Protein AF-A0A226ML61-F1 (afdb_monomer)

Radius of gyration: 29.86 Å; Cα contacts (8 Å, |Δi|>4): 393; chains: 1; bounding box: 68×57×85 Å

InterPro domains:
  IPR019181 LSM12, anticodon-binding domain [SM00995] (77-147)
  IPR029371 TMEM101 protein [PF15111] (121-332)
  IPR029371 TMEM101 protein [PTHR31034] (121-332)
  IPR047575 Sm domain [PS52002] (1-71)
  IPR048478 LSM12, LSM domain [PF21166] (6-64)

Foldseek 3Di:
DDDVPDPADQQFWKWFQFPVRDIDIFGFHDADDVQQKTWGWAPDPVPDPPDTDIDIDRCVRTPDMDGPGHDPDDDDDDDDDPVVVVVVVVVVVVVVVVVLVVCVVVVDDPVVSVVCVVVVLVPPLAPPVVVVVLVVLLVVLVVCCVVVPLVLVSLLVNLVSLVVVVVRSVVSVSDDDDPLVVLLVVLLSLLLSLLSLLRSQVQPDPDDPDHGDPVSNLSSLLSNLSSLVSVLVSCPPPPLQVVLCQVQDDPHPVVSVVSSVLSNVLSCCSNVVHPVLVSLVVCLVVLVVCLCRRLVPLCCCCVVVVDDSVSSVVSSVSSVSSSVSSVSSNPGD

Sequence (333 aa):
MAAPGECFSVGSQVSCRTCQEQRLQGEVVAFDYPSKMLALKCPSSSGKPNHADILLVNLQYVSEVEIINDRTETPPPLASLNVSKLANKARMEKEEKLSQAYAISAGVSLEGQQLFQTIHKTKPDIPVPYLYVDMGVAVLCASFMSFGVKRRWFALGAALQLAVATYASHISGHVHYGDWLKVRMYSRTIAIIGGFLILASGAGELYRQKPRSRSLQSTGQVFLGIYLICQAYSLQHSKEDRLAYLNHILGGELTLQLLFVLYGLLALAFLSGYYVRVAAQVLAVVLPLAILLIDGNVAYWHEARHVEFWNQMKLIGQSVGIFGAVVILATDG

Secondary structure (DSSP, 8-state):
---TT-SS-TT-EEEEEETTS-EEEEEEEEEETTTTEEEEEEE-TT--TT-EEEEEEEGGGEEEEEEEE---SPPPPPP---HHHHHHHHHHHHHHHHHHHHHHHTT--HHHHHHHHHHHHS--SS-HHHHHHHHHHHHHHHHHHHTTTTHHHHHHHHHHHHHHHHHHHHHT------HHHHHHHHHHHHHHHHHHHHHHTTTT-SS--S---HHHHHHHHHHHHHHHHHHHHHHHH-HHHHHHHHHHSTTHHHHHHHHHHHHHHHHHHHHH-SSHHHHHHHHHHHHHHHIIIIIS-HHHHHHTT---HHHHHHHHHHHHHHHHHHHHHHH--

Structure (mmCIF, N/CA/C/O backbone):
data_AF-A0A226ML61-F1
#
_entry.id   AF-A0A226ML61-F1
#
loop_
_atom_site.group_PDB
_atom_site.id
_atom_site.type_symbol
_atom_site.label_atom_id
_atom_site.label_alt_id
_atom_site.label_comp_id
_atom_site.label_asym_id
_atom_site.label_entity_id
_atom_site.label_seq_id
_atom_site.pdbx_PDB_ins_code
_atom_site.Cartn_x
_atom_site.Cartn_y
_atom_site.Cartn_z
_atom_site.occupancy
_atom_site.B_iso_or_equiv
_atom_site.auth_seq_id
_atom_site.auth_comp_id
_atom_site.auth_asym_id
_atom_site.auth_atom_id
_atom_site.pdbx_PDB_model_num
ATOM 1 N N . MET A 1 1 ? 33.992 30.578 -36.822 1.00 38.25 1 MET A N 1
ATOM 2 C CA . MET A 1 1 ? 35.070 30.078 -37.701 1.00 38.25 1 MET A CA 1
ATOM 3 C C . MET A 1 1 ? 35.765 28.967 -36.942 1.00 38.25 1 MET A C 1
ATOM 5 O O . MET A 1 1 ? 36.207 29.231 -35.829 1.00 38.25 1 MET A O 1
ATOM 9 N N . ALA A 1 2 ? 35.775 27.753 -37.494 1.00 41.59 2 ALA A N 1
ATOM 10 C CA . ALA A 1 2 ? 36.491 26.610 -36.930 1.00 41.59 2 ALA A CA 1
ATOM 11 C C . ALA A 1 2 ? 37.975 26.963 -36.716 1.00 41.59 2 ALA A C 1
ATOM 13 O O . ALA A 1 2 ? 38.534 27.752 -37.489 1.00 41.59 2 ALA A O 1
ATOM 14 N N . ALA A 1 3 ? 38.611 26.428 -35.669 1.00 42.72 3 ALA A N 1
ATOM 15 C CA . ALA A 1 3 ? 40.041 26.649 -35.459 1.00 42.72 3 ALA A CA 1
ATOM 16 C C . ALA A 1 3 ? 40.842 26.075 -36.650 1.00 42.72 3 ALA A C 1
ATOM 18 O O . ALA A 1 3 ? 40.406 25.098 -37.265 1.00 42.72 3 ALA A O 1
ATOM 19 N N . PRO A 1 4 ? 42.000 26.655 -37.021 1.00 37.16 4 PRO A N 1
ATOM 20 C CA . PRO A 1 4 ? 42.792 26.157 -38.143 1.00 37.16 4 PRO A CA 1
ATOM 21 C C . PRO A 1 4 ? 43.218 24.703 -37.882 1.00 37.16 4 PRO A C 1
ATOM 23 O O . PRO A 1 4 ? 44.058 24.442 -37.025 1.00 37.16 4 PRO A O 1
ATOM 26 N N . GLY A 1 5 ? 42.603 23.764 -38.607 1.00 53.88 5 GLY A N 1
ATOM 27 C CA . GLY A 1 5 ? 42.777 22.317 -38.432 1.00 53.88 5 GLY A CA 1
ATOM 28 C C . GLY A 1 5 ? 41.495 21.545 -38.094 1.00 53.88 5 GLY A C 1
ATOM 29 O O . GLY A 1 5 ? 41.509 20.317 -38.161 1.00 53.88 5 GLY A O 1
ATOM 30 N N . GLU A 1 6 ? 40.385 22.226 -37.790 1.00 56.50 6 GLU A N 1
ATOM 31 C CA . GLU A 1 6 ? 39.100 21.582 -37.509 1.00 56.50 6 GLU A CA 1
ATOM 32 C C . GLU A 1 6 ? 38.212 21.501 -38.760 1.00 56.50 6 GLU A C 1
ATOM 34 O O . GLU A 1 6 ? 37.861 22.517 -39.353 1.00 56.50 6 GLU A O 1
ATOM 39 N N . CYS A 1 7 ? 37.841 20.284 -39.176 1.00 63.03 7 CYS A N 1
ATOM 40 C CA . CYS A 1 7 ? 36.967 20.069 -40.342 1.00 63.03 7 CYS A CA 1
ATOM 41 C C . CYS A 1 7 ? 35.478 20.309 -40.031 1.00 63.03 7 CYS A C 1
ATOM 43 O O . C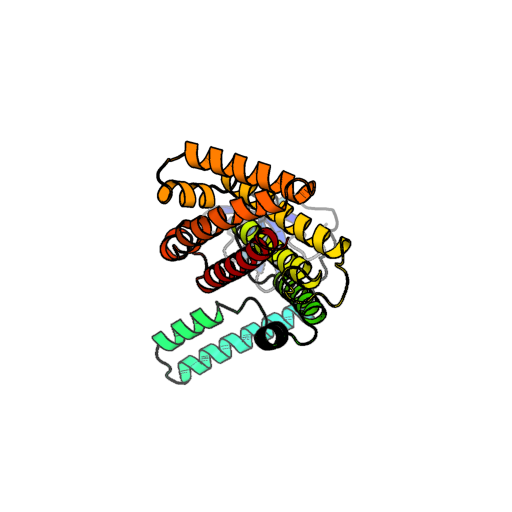YS A 1 7 ? 34.695 20.529 -40.950 1.00 63.03 7 CYS A O 1
ATOM 45 N N . PHE A 1 8 ? 35.083 20.259 -38.752 1.00 71.06 8 PHE A N 1
ATOM 46 C CA . PHE A 1 8 ? 33.697 20.406 -38.302 1.00 71.06 8 PHE A CA 1
ATOM 47 C C . PHE A 1 8 ? 33.629 21.222 -37.010 1.00 7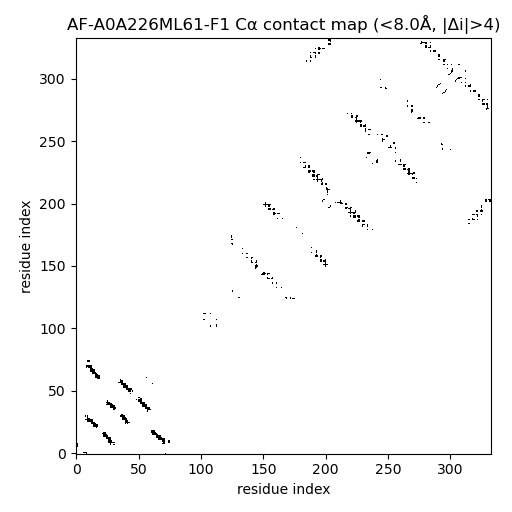1.06 8 PHE A C 1
ATOM 49 O O . PHE A 1 8 ? 34.325 20.902 -36.047 1.00 71.06 8 PHE A O 1
ATOM 56 N N . SER A 1 9 ? 32.742 22.217 -36.958 1.00 76.94 9 SER A N 1
ATOM 57 C CA . SER A 1 9 ? 32.456 22.960 -35.725 1.00 76.94 9 SER A CA 1
ATOM 58 C C . SER A 1 9 ? 31.325 22.273 -34.949 1.00 76.94 9 SER A C 1
ATOM 60 O O . SER A 1 9 ? 30.254 22.023 -35.511 1.00 76.94 9 SER A O 1
ATOM 62 N N . VAL A 1 10 ? 31.530 21.981 -33.658 1.00 81.50 10 VAL A N 1
ATOM 63 C CA . VAL A 1 10 ? 30.488 21.409 -32.780 1.00 81.50 10 VAL A CA 1
ATOM 64 C C . VAL A 1 10 ? 29.257 22.323 -32.760 1.00 81.50 10 VAL A C 1
ATOM 66 O O . VAL A 1 10 ? 29.369 23.533 -32.584 1.00 81.50 10 VAL A O 1
ATOM 69 N N . GLY A 1 11 ? 28.075 21.737 -32.941 1.00 78.19 11 GLY A N 1
ATOM 70 C CA . GLY A 1 11 ? 26.797 22.437 -33.060 1.00 78.19 11 GLY A CA 1
ATOM 71 C C . GLY A 1 11 ? 26.404 22.806 -34.493 1.00 78.19 11 GLY A C 1
ATOM 72 O O . GLY A 1 11 ? 25.308 23.322 -34.697 1.00 78.19 11 GLY A O 1
ATOM 73 N N . SER A 1 12 ? 27.259 22.542 -35.484 1.00 84.62 12 SER A N 1
ATOM 74 C CA . SER A 1 12 ? 26.925 22.757 -36.898 1.00 84.62 12 SER A CA 1
ATOM 75 C C . SER A 1 12 ? 26.032 21.647 -37.426 1.00 84.62 12 SER A C 1
ATOM 77 O O . SER A 1 12 ? 26.114 20.498 -36.988 1.00 84.62 12 SER A O 1
ATOM 79 N N . GLN A 1 13 ? 25.177 21.980 -38.383 1.00 87.06 13 GLN A N 1
ATOM 80 C CA . GLN A 1 13 ? 24.316 21.018 -39.047 1.00 87.06 13 GLN A CA 1
ATOM 81 C C . GLN A 1 13 ? 25.022 20.468 -40.281 1.00 87.06 13 GLN A C 1
ATOM 83 O O . GLN A 1 13 ? 25.398 21.226 -41.175 1.00 87.06 13 GLN A O 1
ATOM 88 N N . VAL A 1 14 ? 25.173 19.148 -40.339 1.00 89.81 14 VAL A N 1
ATOM 89 C CA . VAL A 1 14 ? 25.851 18.455 -41.440 1.00 89.81 14 VAL A CA 1
ATOM 90 C C . VAL A 1 14 ? 24.960 17.370 -42.030 1.00 89.81 14 VAL A C 1
ATOM 92 O O . VAL A 1 14 ? 24.118 16.787 -41.341 1.00 89.81 14 VAL A O 1
ATOM 95 N N . SER A 1 15 ? 25.155 17.104 -43.316 1.00 88.50 15 SER A N 1
ATOM 96 C CA . SER A 1 15 ? 24.560 15.996 -44.054 1.00 88.50 15 SER A CA 1
ATOM 97 C C . SER A 1 15 ? 25.671 15.089 -44.562 1.00 88.50 15 SER A C 1
ATOM 99 O O . SER A 1 15 ? 26.574 15.524 -45.268 1.00 88.50 15 SER A O 1
ATOM 101 N N . CYS A 1 16 ? 25.614 13.823 -44.172 1.00 88.81 16 CYS A N 1
ATOM 102 C CA . CYS A 1 16 ? 26.540 12.784 -44.592 1.00 88.81 16 CYS A CA 1
ATOM 103 C C . CYS A 1 16 ? 25.825 11.847 -45.563 1.00 88.81 16 CYS A C 1
ATOM 105 O O . CYS A 1 16 ? 24.748 11.335 -45.255 1.00 88.81 16 CYS A O 1
ATOM 107 N N . ARG A 1 17 ? 26.436 11.575 -46.712 1.00 89.75 17 ARG A N 1
ATOM 108 C CA . ARG A 1 17 ? 25.985 10.560 -47.665 1.00 89.75 17 ARG A CA 1
ATOM 109 C C . ARG A 1 17 ? 26.816 9.303 -47.467 1.00 89.75 17 ARG A C 1
ATOM 111 O O . ARG A 1 17 ? 28.038 9.341 -47.592 1.00 89.75 17 ARG A O 1
ATOM 118 N N . THR A 1 18 ? 26.180 8.197 -47.107 1.00 87.00 18 THR A N 1
ATOM 119 C CA . THR A 1 18 ? 26.877 6.916 -46.960 1.00 87.00 18 THR A CA 1
ATOM 120 C C . THR A 1 18 ? 27.226 6.332 -48.327 1.00 87.00 18 THR A C 1
ATOM 122 O O . THR A 1 18 ? 26.622 6.679 -49.342 1.00 87.00 18 THR A O 1
ATOM 125 N N . CYS A 1 19 ? 28.149 5.369 -48.354 1.00 83.00 19 CYS A N 1
ATOM 126 C CA . CYS A 1 19 ? 28.459 4.595 -49.560 1.00 83.00 19 CYS A CA 1
ATOM 127 C C . CYS A 1 19 ? 27.268 3.798 -50.134 1.00 83.00 19 CYS A C 1
ATOM 129 O O . CYS A 1 19 ? 27.355 3.299 -51.251 1.00 83.00 19 CYS A O 1
ATOM 131 N N . GLN A 1 20 ? 26.165 3.682 -49.386 1.00 85.38 20 GLN A N 1
ATOM 132 C CA . GLN A 1 20 ? 24.905 3.068 -49.820 1.00 85.38 20 GLN A CA 1
ATOM 133 C C . GLN A 1 20 ? 23.860 4.109 -50.244 1.00 85.38 20 GLN A C 1
ATOM 135 O O . GLN A 1 20 ? 22.669 3.812 -50.245 1.00 85.38 20 GLN A O 1
ATOM 140 N N . GLU A 1 21 ? 24.280 5.337 -50.557 1.00 83.62 21 GLU A N 1
ATOM 141 C CA . GLU A 1 21 ? 23.393 6.413 -51.016 1.00 83.62 21 GLU A CA 1
ATOM 142 C C . GLU A 1 21 ? 22.372 6.903 -49.970 1.00 83.62 21 GLU A C 1
ATOM 144 O O . GLU A 1 21 ? 21.463 7.676 -50.273 1.00 83.62 21 GLU A O 1
ATOM 149 N N . GLN A 1 22 ? 22.537 6.514 -48.702 1.00 86.31 22 GLN A N 1
ATOM 150 C CA . GLN A 1 22 ? 21.684 6.978 -47.612 1.00 86.31 22 GLN A CA 1
ATOM 151 C C . GLN A 1 22 ? 22.185 8.323 -47.085 1.00 86.31 22 GLN A C 1
ATOM 153 O O . GLN A 1 22 ? 23.358 8.470 -46.739 1.00 86.31 22 GLN A O 1
ATOM 158 N N . ARG A 1 23 ? 21.287 9.305 -46.974 1.00 86.88 23 ARG A N 1
ATOM 159 C CA . ARG A 1 23 ? 21.594 10.610 -46.376 1.00 86.88 23 ARG A CA 1
ATOM 160 C C . ARG A 1 23 ? 21.261 10.624 -44.888 1.00 86.88 23 ARG A C 1
ATOM 162 O O . ARG A 1 23 ? 20.148 10.286 -44.489 1.00 86.88 23 ARG A O 1
ATOM 169 N N . LEU A 1 24 ? 22.231 11.036 -44.083 1.00 88.00 24 LEU A N 1
ATOM 170 C CA . LEU A 1 24 ? 22.156 11.157 -42.633 1.00 88.00 24 LEU A CA 1
ATOM 171 C C . LEU A 1 24 ? 22.390 12.619 -42.263 1.00 88.00 24 LEU A C 1
ATOM 173 O O . LEU A 1 24 ? 23.474 13.145 -42.500 1.00 88.00 24 LEU A O 1
ATOM 177 N N . GLN A 1 25 ? 21.388 13.272 -41.684 1.00 89.19 25 GLN A N 1
ATOM 178 C CA . GLN A 1 25 ? 21.461 14.685 -41.323 1.00 89.19 25 GLN A CA 1
ATOM 179 C C . GLN A 1 25 ? 21.340 14.861 -39.812 1.00 89.19 25 GLN A C 1
ATOM 181 O O . GLN A 1 25 ? 20.428 14.310 -39.195 1.00 89.19 25 GLN A O 1
ATOM 186 N N . GLY A 1 26 ? 22.226 15.663 -39.224 1.00 88.69 26 GLY A N 1
ATOM 187 C CA . GLY A 1 26 ? 22.201 15.931 -37.789 1.00 88.69 26 GLY A CA 1
ATOM 188 C C . GLY A 1 26 ? 23.105 17.081 -37.361 1.00 88.69 26 GLY A C 1
ATOM 189 O O . GLY A 1 26 ? 23.884 17.619 -38.148 1.00 88.69 26 GLY A O 1
ATOM 190 N N . GLU A 1 27 ? 22.971 17.466 -36.096 1.00 89.25 27 GLU A N 1
ATOM 191 C CA . GLU A 1 27 ? 23.845 18.429 -35.422 1.00 89.25 27 GLU A CA 1
ATOM 192 C C . GLU A 1 27 ? 25.125 17.718 -34.955 1.00 89.25 27 GLU A C 1
ATOM 194 O O . GLU A 1 27 ? 25.053 16.667 -34.318 1.00 89.25 27 GLU A O 1
ATOM 199 N N . VAL A 1 28 ? 26.299 18.276 -35.246 1.00 88.50 28 VAL A N 1
ATOM 200 C CA . VAL A 1 28 ? 27.587 17.718 -34.808 1.00 88.50 28 VAL A CA 1
ATOM 201 C C . VAL A 1 28 ? 27.728 17.869 -33.296 1.00 88.50 28 VAL A C 1
ATOM 203 O O . VAL A 1 28 ? 27.786 18.982 -32.783 1.00 88.50 28 VAL A O 1
ATOM 206 N N . VAL A 1 29 ? 27.827 16.757 -32.571 1.00 87.44 29 VAL A N 1
ATOM 207 C CA . VAL A 1 29 ? 28.010 16.750 -31.107 1.00 87.44 29 VAL A CA 1
ATOM 208 C C . VAL A 1 29 ? 29.478 16.610 -30.732 1.00 87.44 29 VAL A C 1
ATOM 210 O O . VAL A 1 29 ? 29.947 17.250 -29.795 1.00 87.44 29 VAL A O 1
ATOM 213 N N . ALA A 1 30 ? 30.198 15.749 -31.446 1.00 85.56 30 ALA A N 1
ATOM 214 C CA . ALA A 1 30 ? 31.608 15.479 -31.213 1.00 85.56 30 ALA A CA 1
ATOM 215 C C . ALA A 1 30 ? 32.246 14.899 -32.476 1.00 85.56 30 ALA A C 1
ATOM 217 O O . ALA A 1 30 ? 31.573 14.257 -33.286 1.00 85.56 30 ALA A O 1
ATOM 218 N N . PHE A 1 31 ? 33.553 15.088 -32.611 1.00 85.31 31 PHE A N 1
ATOM 219 C CA . PHE A 1 31 ? 34.346 14.495 -33.675 1.00 85.31 31 PHE A CA 1
ATOM 220 C C . PHE A 1 31 ? 35.666 13.976 -33.108 1.00 85.31 31 PHE A C 1
ATOM 222 O O . PHE A 1 31 ? 36.343 14.690 -32.368 1.00 85.31 31 PHE A O 1
ATOM 229 N N . ASP A 1 32 ? 36.016 12.738 -33.449 1.00 83.75 32 ASP A N 1
ATOM 230 C CA . ASP A 1 32 ? 37.290 12.128 -33.082 1.00 83.75 32 ASP A CA 1
ATOM 231 C C . ASP A 1 32 ? 38.186 11.980 -34.316 1.00 83.75 32 ASP A C 1
ATOM 233 O O . ASP A 1 32 ? 37.920 11.174 -35.212 1.00 83.75 32 ASP A O 1
ATOM 237 N N . TYR A 1 33 ? 39.264 12.767 -34.358 1.00 80.25 33 TYR A N 1
ATOM 238 C CA . TYR A 1 33 ? 40.195 12.811 -35.489 1.00 80.25 33 TYR A CA 1
ATOM 239 C C . TYR A 1 33 ? 40.913 11.476 -35.747 1.00 80.25 33 TYR A C 1
ATOM 241 O O . TYR A 1 33 ? 40.946 11.054 -36.907 1.00 80.25 33 TYR A O 1
ATOM 249 N N . PRO A 1 34 ? 41.476 10.781 -34.734 1.00 82.62 34 PRO A N 1
ATOM 250 C CA . PRO A 1 34 ? 42.219 9.545 -34.960 1.00 82.62 34 PRO A CA 1
ATOM 251 C C . PRO A 1 34 ? 41.343 8.415 -35.505 1.00 82.62 34 PRO A C 1
ATOM 253 O O . PRO A 1 34 ? 41.754 7.719 -36.433 1.00 82.62 34 PRO A O 1
ATOM 256 N N . SER A 1 35 ? 40.134 8.238 -34.962 1.00 83.38 35 SER A N 1
ATOM 257 C CA . SER A 1 35 ? 39.221 7.178 -35.412 1.00 83.38 35 SER A CA 1
ATOM 258 C C . SER A 1 35 ? 38.322 7.585 -36.584 1.00 83.38 35 SER A C 1
ATOM 260 O O . SER A 1 35 ? 37.628 6.732 -37.135 1.00 83.38 35 SER A O 1
ATOM 262 N N . LYS A 1 36 ? 38.356 8.861 -37.002 1.00 87.50 36 LYS A N 1
ATOM 263 C CA . LYS A 1 36 ? 37.476 9.446 -38.030 1.00 87.50 36 LYS A CA 1
ATOM 264 C C . LYS A 1 36 ? 35.990 9.205 -37.729 1.00 87.50 36 LYS A C 1
ATOM 266 O O . LYS A 1 36 ? 35.196 8.941 -38.633 1.00 87.50 36 LYS A O 1
ATOM 271 N N . MET A 1 37 ? 35.624 9.293 -36.453 1.00 88.81 37 MET A N 1
ATOM 272 C CA . MET A 1 37 ? 34.259 9.077 -35.976 1.00 88.81 37 MET A CA 1
ATOM 273 C C . MET A 1 37 ? 33.563 10.412 -35.733 1.00 88.81 37 MET A C 1
ATOM 275 O O . MET A 1 37 ? 34.048 11.251 -34.975 1.00 88.81 37 MET A O 1
ATOM 279 N N . LEU A 1 38 ? 32.400 10.591 -36.349 1.00 89.00 38 LEU A N 1
ATOM 280 C CA . LEU A 1 38 ? 31.549 11.766 -36.216 1.00 89.00 38 LEU A CA 1
ATOM 281 C C . LEU A 1 38 ? 30.279 11.403 -35.442 1.00 89.00 38 LEU A C 1
ATOM 283 O O . LEU A 1 38 ? 29.542 10.505 -35.839 1.00 89.00 38 LEU A O 1
ATOM 287 N N . ALA A 1 39 ? 30.016 12.096 -34.337 1.00 90.25 39 ALA A N 1
ATOM 288 C CA . ALA A 1 39 ? 28.796 11.930 -33.557 1.00 90.25 39 ALA A CA 1
ATOM 289 C C . ALA A 1 39 ? 27.764 12.986 -33.968 1.00 90.25 39 ALA A C 1
ATOM 291 O O . ALA A 1 39 ? 27.989 14.184 -33.782 1.00 90.25 39 ALA A O 1
ATOM 292 N N . LEU A 1 40 ? 26.629 12.537 -34.498 1.00 89.69 40 LEU A N 1
ATOM 293 C CA . LEU A 1 40 ? 25.520 13.376 -34.936 1.00 89.69 40 LEU A CA 1
ATOM 294 C C . LEU A 1 40 ? 24.328 13.223 -33.999 1.00 89.69 40 LEU A C 1
ATOM 296 O O . LEU A 1 40 ? 23.963 12.114 -33.616 1.00 89.69 40 LEU A O 1
ATOM 300 N N . LYS A 1 41 ? 23.689 14.338 -33.666 1.00 88.69 41 LYS A N 1
ATOM 301 C CA . LYS A 1 41 ? 22.403 14.379 -32.981 1.00 88.69 41 LYS A CA 1
ATOM 302 C C . LYS A 1 41 ? 21.305 14.614 -34.004 1.00 88.69 41 LYS A C 1
ATOM 304 O O . LYS A 1 41 ? 21.241 15.667 -34.638 1.00 88.69 41 LYS A O 1
ATOM 309 N N . CYS A 1 42 ? 20.434 13.629 -34.133 1.00 86.75 42 CYS A N 1
ATOM 310 C CA . CYS A 1 42 ? 19.314 13.625 -35.054 1.00 86.75 42 CYS A CA 1
ATOM 311 C C . CYS A 1 42 ? 17.994 13.846 -34.296 1.00 86.75 42 CYS A C 1
ATOM 313 O O . CYS A 1 42 ? 17.902 13.557 -33.093 1.00 86.75 42 CYS A O 1
ATOM 315 N N . PRO A 1 43 ? 16.947 14.337 -34.981 1.00 82.81 43 PRO A N 1
ATOM 316 C CA . PRO A 1 43 ? 15.593 14.329 -34.443 1.00 82.81 43 PRO A CA 1
ATOM 317 C C . PRO A 1 43 ? 15.196 12.917 -34.003 1.00 82.81 43 PRO A C 1
ATOM 319 O O . PRO A 1 43 ? 15.516 11.939 -34.672 1.00 82.81 43 PRO A O 1
ATOM 322 N N . SER A 1 44 ? 14.501 12.819 -32.872 1.00 82.06 44 SER A N 1
ATOM 323 C CA . SER A 1 44 ? 14.079 11.542 -32.296 1.00 82.06 44 SER A CA 1
ATOM 324 C C . SER A 1 44 ? 13.128 10.778 -33.217 1.00 82.06 44 SER A C 1
ATOM 326 O O . SER A 1 44 ? 12.027 11.249 -33.516 1.00 82.06 44 SER A O 1
ATOM 328 N N . SER A 1 45 ? 13.510 9.551 -33.574 1.00 78.44 45 SER A N 1
ATOM 329 C CA . SER A 1 45 ? 12.663 8.578 -34.280 1.00 78.44 45 SER A CA 1
ATOM 330 C C . SER A 1 45 ? 11.390 8.213 -33.506 1.00 78.44 45 SER A C 1
ATOM 332 O O . SER A 1 45 ? 10.399 7.796 -34.100 1.00 78.44 45 SER A O 1
ATOM 334 N N . SER A 1 46 ? 11.379 8.420 -32.183 1.00 73.44 46 SER A N 1
ATOM 335 C CA . SER A 1 46 ? 10.217 8.163 -31.319 1.00 73.44 46 SER A CA 1
ATOM 336 C C . SER A 1 46 ? 9.194 9.308 -31.269 1.00 73.44 46 SER A C 1
ATOM 338 O O . SER A 1 46 ? 8.188 9.194 -30.568 1.00 73.44 46 SER A O 1
ATOM 340 N N . GLY A 1 47 ? 9.449 10.435 -31.949 1.00 71.00 47 GLY A N 1
ATOM 341 C CA . GLY A 1 47 ? 8.547 11.596 -32.009 1.00 71.00 47 GLY A CA 1
ATOM 342 C C . GLY A 1 47 ? 8.419 12.398 -30.705 1.00 71.00 47 GLY A C 1
ATOM 343 O O . GLY A 1 47 ? 7.717 13.406 -30.660 1.00 71.00 47 GLY A O 1
ATOM 344 N N . LYS A 1 48 ? 9.094 11.981 -29.627 1.00 75.81 48 LYS A N 1
ATOM 345 C CA . LYS A 1 48 ? 9.095 12.704 -28.349 1.00 75.81 48 LYS A CA 1
ATOM 346 C C . LYS A 1 48 ? 10.054 13.902 -28.396 1.00 75.81 48 LYS A C 1
ATOM 348 O O . LYS A 1 48 ? 11.228 13.696 -28.705 1.00 75.81 48 LYS A O 1
ATOM 353 N N . PRO A 1 49 ? 9.622 15.108 -27.979 1.00 69.94 49 PRO A N 1
ATOM 354 C CA . PRO A 1 49 ? 10.424 16.332 -28.096 1.00 69.94 49 PRO A CA 1
ATOM 355 C C . PRO A 1 49 ? 11.650 16.380 -27.168 1.00 69.94 49 PRO A C 1
ATOM 357 O O . PRO A 1 49 ? 12.603 17.092 -27.456 1.00 69.94 49 PRO A O 1
ATOM 360 N N . ASN A 1 50 ? 11.656 15.605 -26.075 1.00 76.88 50 ASN A N 1
ATOM 361 C CA . ASN A 1 50 ? 12.762 15.562 -25.103 1.00 76.88 50 ASN A CA 1
ATOM 362 C C . ASN A 1 50 ? 13.800 14.462 -25.377 1.00 76.88 50 ASN A C 1
ATOM 364 O O . ASN A 1 50 ? 14.717 14.271 -24.581 1.00 76.88 50 ASN A O 1
ATOM 368 N N . HIS A 1 51 ? 13.649 13.715 -26.468 1.00 78.94 51 HIS A N 1
ATOM 369 C CA . HIS A 1 51 ? 14.615 12.703 -26.876 1.00 78.94 51 HIS A CA 1
ATOM 370 C C . HIS A 1 51 ? 15.323 13.158 -28.149 1.00 78.94 51 HIS A C 1
ATOM 372 O O . HIS A 1 51 ? 14.775 13.923 -28.941 1.00 78.94 51 HIS A O 1
ATOM 378 N N . ALA A 1 52 ? 16.544 12.680 -28.342 1.00 82.00 52 ALA A N 1
ATOM 379 C CA . ALA A 1 52 ? 17.285 12.843 -29.579 1.00 82.00 52 ALA A CA 1
ATOM 380 C C . ALA A 1 52 ? 18.062 11.559 -29.844 1.00 82.00 52 ALA A C 1
ATOM 382 O O . ALA A 1 52 ? 18.528 10.912 -28.900 1.00 82.00 52 ALA A O 1
ATOM 383 N N . ASP A 1 53 ? 18.202 11.219 -31.117 1.00 86.00 53 ASP A N 1
ATOM 384 C CA . ASP A 1 53 ? 18.934 10.030 -31.525 1.00 86.00 53 ASP A CA 1
ATOM 385 C C . ASP A 1 53 ? 20.393 10.426 -31.750 1.00 86.00 53 ASP A C 1
ATOM 387 O O . ASP A 1 53 ? 20.679 11.379 -32.475 1.00 86.00 53 ASP A O 1
ATOM 391 N N . ILE A 1 54 ? 21.321 9.730 -31.090 1.00 89.56 54 ILE A N 1
ATOM 392 C CA . ILE A 1 54 ? 22.760 9.957 -31.259 1.00 89.56 54 ILE A CA 1
ATOM 393 C C . ILE A 1 54 ? 23.305 8.895 -32.205 1.00 89.56 54 ILE A C 1
ATOM 395 O O . ILE A 1 54 ? 23.313 7.708 -31.879 1.00 89.56 54 ILE A O 1
ATOM 399 N N . LEU A 1 55 ? 23.773 9.332 -33.369 1.00 88.75 55 LEU A N 1
ATOM 400 C CA . LEU A 1 55 ? 24.343 8.483 -34.401 1.00 88.75 55 LEU A CA 1
ATOM 401 C C . LEU A 1 55 ? 25.862 8.633 -34.426 1.00 88.75 55 LEU A C 1
ATOM 403 O O . LEU A 1 55 ? 26.383 9.740 -34.533 1.00 88.75 55 LEU A O 1
ATOM 407 N N . LEU A 1 56 ? 26.574 7.512 -34.363 1.00 89.88 56 LEU A N 1
ATOM 408 C CA . LEU A 1 56 ? 28.022 7.467 -34.550 1.00 89.88 56 LEU A CA 1
ATOM 409 C C . LEU A 1 56 ? 28.319 7.054 -35.990 1.00 89.88 56 LEU A C 1
ATOM 411 O O . LEU A 1 56 ? 28.061 5.918 -36.384 1.00 89.88 56 LEU A O 1
ATOM 415 N N . VAL A 1 57 ? 28.854 7.985 -36.771 1.00 88.81 57 VAL A N 1
ATOM 416 C CA . VAL A 1 57 ? 29.160 7.813 -38.189 1.00 88.81 57 VAL A CA 1
ATOM 417 C C . VAL A 1 57 ? 30.665 7.663 -38.355 1.00 88.81 57 VAL A C 1
ATOM 419 O O . VAL A 1 57 ? 31.431 8.571 -38.044 1.00 88.81 57 VAL A O 1
ATOM 422 N N . ASN A 1 58 ? 31.097 6.517 -38.869 1.00 89.44 58 ASN A N 1
ATOM 423 C CA . ASN A 1 58 ? 32.477 6.350 -39.302 1.00 89.44 58 ASN A CA 1
ATOM 424 C C . ASN A 1 58 ? 32.641 6.986 -40.687 1.00 89.44 58 ASN A C 1
ATOM 426 O O . ASN A 1 58 ? 32.069 6.500 -41.665 1.00 89.44 58 ASN A O 1
ATOM 430 N N . LEU A 1 59 ? 33.442 8.050 -40.774 1.00 86.62 59 LEU A N 1
ATOM 431 C CA . LEU A 1 59 ? 33.643 8.801 -42.014 1.00 86.62 59 LEU A CA 1
ATOM 432 C C . LEU A 1 59 ? 34.344 7.993 -43.115 1.00 86.62 59 LEU A C 1
ATOM 434 O O . LEU A 1 59 ? 34.293 8.392 -44.271 1.00 86.62 59 LEU A O 1
ATOM 438 N N . GLN A 1 60 ? 34.958 6.846 -42.805 1.00 85.56 60 GLN A N 1
ATOM 439 C CA . GLN A 1 60 ? 35.500 5.944 -43.832 1.00 85.56 60 GLN A CA 1
ATOM 440 C C . GLN A 1 60 ? 34.411 5.347 -44.737 1.00 85.56 60 GLN A C 1
ATOM 442 O O . GLN A 1 60 ? 34.704 4.963 -45.865 1.00 85.56 60 GLN A O 1
ATOM 447 N N . TYR A 1 61 ? 33.166 5.277 -44.254 1.00 86.25 61 TYR A N 1
ATOM 448 C CA . TYR A 1 61 ? 32.016 4.744 -44.996 1.00 86.25 61 TYR A CA 1
ATOM 449 C C . TYR A 1 61 ? 31.068 5.843 -45.495 1.00 86.25 61 TYR A C 1
ATOM 451 O O . TYR A 1 61 ? 29.922 5.574 -45.868 1.00 86.25 61 TYR A O 1
ATOM 459 N N . VAL A 1 62 ? 31.543 7.087 -45.495 1.00 87.12 62 VAL A N 1
ATOM 460 C CA . VAL A 1 62 ? 30.810 8.257 -45.972 1.00 87.12 62 VAL A CA 1
ATOM 461 C C . VAL A 1 62 ? 31.452 8.710 -47.274 1.00 87.12 62 VAL A C 1
ATOM 463 O O . VAL A 1 62 ? 32.648 8.984 -47.321 1.00 87.12 62 VAL A O 1
ATOM 466 N N . SER A 1 63 ? 30.663 8.742 -48.344 1.00 86.62 63 SER A N 1
ATOM 467 C CA . SER A 1 63 ? 31.123 9.165 -49.665 1.00 86.62 63 SER A CA 1
ATOM 468 C C . SER A 1 63 ? 31.247 10.683 -49.766 1.00 86.62 63 SER A C 1
ATOM 470 O O . SER A 1 63 ? 32.103 11.176 -50.490 1.00 86.62 63 SER A O 1
ATOM 472 N N . GLU A 1 64 ? 30.395 11.423 -49.054 1.00 85.69 64 GLU A N 1
ATOM 473 C CA . GLU A 1 64 ? 30.313 12.881 -49.149 1.00 85.69 64 GLU A CA 1
ATOM 474 C C . GLU A 1 64 ? 29.771 13.480 -47.847 1.00 85.69 64 GLU A C 1
ATOM 476 O O . GLU A 1 64 ? 28.839 12.934 -47.249 1.00 85.69 64 GLU A O 1
ATOM 481 N N . VAL A 1 65 ? 30.356 14.593 -47.399 1.00 85.12 65 VAL A N 1
ATOM 482 C CA . VAL A 1 65 ? 29.884 15.354 -46.234 1.00 85.12 65 VAL A CA 1
ATOM 483 C C . VAL A 1 65 ? 29.670 16.802 -46.645 1.00 85.12 65 VAL A C 1
ATOM 485 O O . VAL A 1 65 ? 30.602 17.467 -47.089 1.00 85.12 65 VAL A O 1
ATOM 488 N N . GLU A 1 66 ? 28.453 17.293 -46.446 1.00 86.31 66 GLU A N 1
ATOM 489 C CA . GLU A 1 66 ? 28.051 18.670 -46.716 1.00 86.31 66 GLU A CA 1
ATOM 490 C C . GLU A 1 66 ? 27.708 19.380 -45.403 1.00 86.31 66 GLU A C 1
ATOM 492 O O . GLU A 1 66 ? 26.952 18.862 -44.574 1.00 86.31 66 GLU A O 1
ATOM 497 N N . ILE A 1 67 ? 28.239 20.587 -45.208 1.00 84.56 67 ILE A N 1
ATOM 498 C CA . ILE A 1 67 ? 27.877 21.445 -44.075 1.00 84.56 67 ILE A CA 1
ATOM 499 C C . ILE A 1 67 ? 26.678 22.290 -44.506 1.00 84.56 67 ILE A C 1
ATOM 501 O O . ILE A 1 67 ? 26.780 23.106 -45.416 1.00 84.56 67 ILE A O 1
ATOM 505 N N . ILE A 1 68 ? 25.534 22.073 -43.860 1.00 83.44 68 ILE A N 1
ATOM 506 C CA . ILE A 1 68 ? 24.268 22.745 -44.183 1.00 83.44 68 ILE A CA 1
ATOM 507 C C . ILE A 1 68 ? 24.161 24.076 -43.447 1.00 83.44 68 ILE A C 1
ATOM 509 O O . ILE A 1 68 ? 23.695 25.062 -44.011 1.00 83.44 68 ILE A O 1
ATOM 513 N N . ASN A 1 69 ? 24.566 24.104 -42.179 1.00 81.31 69 ASN A N 1
ATOM 514 C CA . ASN A 1 69 ? 24.535 25.317 -41.377 1.00 81.31 69 ASN A CA 1
ATOM 515 C C . ASN A 1 69 ? 25.711 25.327 -40.407 1.00 81.31 69 ASN A C 1
ATOM 517 O O . ASN A 1 69 ? 25.831 24.433 -39.569 1.00 81.31 69 ASN A O 1
ATOM 521 N N . ASP A 1 70 ? 26.564 26.334 -40.526 1.00 77.00 70 ASP A N 1
ATOM 522 C CA . ASP A 1 70 ? 27.759 26.474 -39.706 1.00 77.00 70 ASP A CA 1
ATOM 523 C C . ASP A 1 70 ? 27.407 27.315 -38.474 1.00 77.00 70 ASP A C 1
ATOM 525 O O . ASP A 1 70 ? 26.966 28.464 -38.587 1.00 77.00 70 ASP A O 1
ATOM 529 N N . ARG A 1 71 ? 27.542 26.740 -37.276 1.00 68.19 71 ARG A N 1
ATOM 530 C CA . ARG A 1 71 ? 27.168 27.447 -36.046 1.00 68.19 71 ARG A CA 1
ATOM 531 C C . ARG A 1 71 ? 28.301 28.382 -35.622 1.00 68.19 71 ARG A C 1
ATOM 533 O O . ARG A 1 71 ? 29.424 27.950 -35.385 1.00 68.19 71 ARG A O 1
ATOM 540 N N . THR A 1 72 ? 28.004 29.674 -35.490 1.00 61.41 72 THR A N 1
ATOM 541 C CA . THR A 1 72 ? 28.959 30.719 -35.066 1.00 61.41 72 THR A CA 1
ATOM 542 C C . THR A 1 72 ? 28.961 30.998 -33.562 1.00 61.41 72 THR A C 1
ATOM 544 O O . THR A 1 72 ? 29.862 31.677 -33.075 1.00 61.41 72 THR A O 1
ATOM 547 N N . GLU A 1 73 ? 27.988 30.470 -32.817 1.00 64.31 73 GLU A N 1
ATOM 548 C CA . GLU A 1 73 ? 27.867 30.646 -31.366 1.00 64.31 73 GLU A CA 1
ATOM 549 C C . GLU A 1 73 ? 28.595 29.551 -30.580 1.00 64.31 73 GLU A C 1
ATOM 551 O O . GLU A 1 73 ? 28.554 28.373 -30.939 1.00 64.31 73 GLU A O 1
ATOM 556 N N . THR A 1 74 ? 29.204 29.926 -29.452 1.00 61.59 74 THR A N 1
ATOM 557 C CA . THR A 1 74 ? 29.818 28.979 -28.514 1.00 61.59 74 THR A CA 1
ATOM 558 C C . THR A 1 74 ? 28.761 28.051 -27.904 1.00 61.59 74 THR A C 1
ATOM 560 O O . THR A 1 74 ? 27.767 28.551 -27.365 1.00 61.59 74 THR A O 1
ATOM 563 N N . PRO A 1 75 ? 28.951 26.719 -27.942 1.00 63.84 75 PRO A N 1
ATOM 564 C CA . PRO A 1 75 ? 27.991 25.776 -27.384 1.00 63.84 75 PRO A CA 1
ATOM 565 C C . PRO A 1 75 ? 27.826 25.948 -25.862 1.00 63.84 75 PRO A C 1
ATOM 567 O O . PRO A 1 75 ? 28.743 26.421 -25.182 1.00 63.84 75 PRO A O 1
ATOM 570 N N . PRO A 1 76 ? 26.661 25.563 -25.306 1.00 67.69 76 PRO A N 1
ATOM 571 C CA . PRO A 1 76 ? 26.406 25.642 -23.872 1.00 67.69 76 PRO A CA 1
ATOM 572 C C . PRO A 1 76 ? 27.411 24.790 -23.078 1.00 67.69 76 PRO A C 1
ATOM 574 O O . PRO A 1 76 ? 27.838 23.736 -23.560 1.00 67.69 76 PRO A O 1
ATOM 577 N N . PRO A 1 77 ? 27.780 25.208 -21.852 1.00 66.50 77 PRO A N 1
ATOM 578 C CA . PRO A 1 77 ? 28.722 24.466 -21.026 1.00 66.50 77 PRO A CA 1
ATOM 579 C C . PRO A 1 77 ? 28.189 23.061 -20.735 1.00 66.50 77 PRO A C 1
ATOM 581 O O . PRO A 1 77 ? 27.012 22.873 -20.417 1.00 66.50 77 PRO A O 1
ATOM 584 N N . LEU A 1 78 ? 29.072 22.068 -20.848 1.00 64.12 78 LEU A N 1
ATOM 585 C CA . LEU A 1 78 ? 28.734 20.671 -20.601 1.00 64.12 78 LEU A CA 1
ATOM 586 C C . LEU A 1 78 ? 28.233 20.484 -19.166 1.00 64.12 78 LEU A C 1
ATOM 588 O O . LEU A 1 78 ? 28.783 21.042 -18.214 1.00 64.12 78 LEU A O 1
ATOM 592 N N . ALA A 1 79 ? 27.209 19.647 -19.007 1.00 67.19 79 ALA A N 1
ATOM 593 C CA . ALA A 1 79 ? 26.760 19.225 -17.691 1.00 67.19 79 ALA A CA 1
ATOM 594 C C . ALA A 1 79 ? 27.911 18.521 -16.954 1.00 67.19 79 ALA A C 1
ATOM 596 O O . ALA A 1 79 ? 28.596 17.665 -17.521 1.00 67.19 79 ALA A O 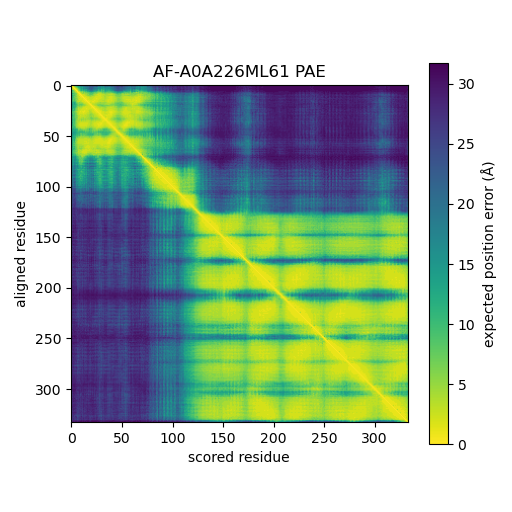1
ATOM 597 N N . SER A 1 80 ? 28.120 18.867 -15.684 1.00 69.94 80 SER A N 1
ATOM 598 C CA . SER A 1 80 ? 29.170 18.257 -14.875 1.00 69.94 80 SER A CA 1
ATOM 599 C C . SER A 1 80 ? 28.892 16.763 -14.685 1.00 69.94 80 SER A C 1
ATOM 601 O O . SER A 1 80 ? 27.942 16.335 -14.026 1.00 69.94 80 SER A O 1
ATOM 603 N N . LEU A 1 81 ? 29.734 15.936 -15.300 1.00 70.25 81 LEU A N 1
ATOM 604 C CA . LEU A 1 81 ? 29.676 14.489 -15.161 1.00 70.25 81 LEU A CA 1
ATOM 605 C C . LEU A 1 81 ? 30.270 14.081 -13.813 1.00 70.25 81 LEU A C 1
ATOM 607 O O . LEU A 1 81 ? 31.423 14.371 -13.499 1.00 70.25 81 LEU A O 1
ATOM 611 N N . ASN A 1 82 ? 29.492 13.355 -13.013 1.00 77.50 82 ASN A N 1
ATOM 612 C CA . ASN A 1 82 ? 29.985 12.805 -11.758 1.00 77.50 82 ASN A CA 1
ATOM 613 C C . ASN A 1 82 ? 30.837 11.552 -12.030 1.00 77.50 82 ASN A C 1
ATOM 615 O O . ASN A 1 82 ? 30.344 10.420 -12.021 1.00 77.50 82 ASN A O 1
ATOM 619 N N . VAL A 1 83 ? 32.129 11.774 -12.274 1.00 84.88 83 VAL A N 1
ATOM 620 C CA . VAL A 1 83 ? 33.137 10.734 -12.544 1.00 84.88 83 VAL A CA 1
ATOM 621 C C . VAL A 1 83 ? 33.204 9.667 -11.452 1.00 84.88 83 VAL A C 1
ATOM 623 O O . VAL A 1 83 ? 33.374 8.494 -11.772 1.00 84.88 83 VAL A O 1
ATOM 626 N N . SER A 1 84 ? 32.978 10.023 -10.183 1.00 78.62 84 SER A N 1
ATOM 627 C CA . SER A 1 84 ? 32.968 9.044 -9.084 1.00 78.62 84 SER A CA 1
ATOM 628 C C . SER A 1 84 ? 31.804 8.051 -9.204 1.00 78.62 84 SER A C 1
ATOM 630 O O . SER A 1 84 ? 31.981 6.842 -9.054 1.00 78.62 84 SER A O 1
ATOM 632 N N . LYS A 1 85 ? 30.613 8.538 -9.579 1.00 73.50 85 LYS A N 1
ATOM 633 C CA . LYS A 1 85 ? 29.433 7.698 -9.815 1.00 73.50 85 LYS A CA 1
ATOM 634 C C . LYS A 1 85 ? 29.625 6.804 -11.042 1.00 73.50 85 LYS A C 1
ATOM 636 O O . LYS A 1 85 ? 29.208 5.646 -11.013 1.00 73.50 85 LYS A O 1
ATOM 641 N N . LEU A 1 86 ? 30.261 7.322 -12.096 1.00 74.31 86 LEU A N 1
ATOM 642 C CA . LEU A 1 86 ? 30.577 6.555 -13.304 1.00 74.31 86 LEU A CA 1
ATOM 643 C C . LEU A 1 86 ? 31.603 5.448 -13.023 1.00 74.31 86 LEU A C 1
ATOM 645 O O . LEU A 1 86 ? 31.378 4.303 -13.407 1.00 74.31 86 LEU A O 1
ATOM 649 N N . ALA A 1 87 ? 32.683 5.767 -12.306 1.00 81.38 87 ALA A N 1
ATOM 650 C CA . ALA A 1 87 ? 33.716 4.806 -11.924 1.00 81.38 87 ALA A CA 1
ATOM 651 C C . ALA A 1 87 ? 33.148 3.686 -11.039 1.00 81.38 87 ALA A C 1
ATOM 653 O O . ALA A 1 87 ? 33.430 2.511 -11.269 1.00 81.38 87 ALA A O 1
ATOM 654 N N . ASN A 1 88 ? 32.276 4.030 -10.085 1.00 79.94 88 ASN A N 1
ATOM 655 C CA . ASN A 1 88 ? 31.591 3.041 -9.253 1.00 79.94 88 ASN A CA 1
ATOM 656 C C . ASN A 1 88 ? 30.673 2.129 -10.079 1.00 79.94 88 ASN A C 1
ATOM 658 O O . ASN A 1 88 ? 30.702 0.915 -9.886 1.00 79.94 88 ASN A O 1
ATOM 662 N N . LYS A 1 89 ? 29.904 2.679 -11.031 1.00 73.88 89 LYS A N 1
ATOM 663 C CA . LYS A 1 89 ? 29.095 1.869 -11.961 1.00 73.88 89 LYS A CA 1
ATOM 664 C C . LYS A 1 89 ? 29.960 0.927 -12.797 1.00 73.88 89 LYS A C 1
ATOM 666 O O . LYS A 1 89 ? 29.648 -0.254 -12.876 1.00 73.88 89 LYS A O 1
ATOM 671 N N . ALA A 1 90 ? 31.056 1.429 -13.365 1.00 80.56 90 ALA A N 1
ATOM 672 C CA . ALA A 1 90 ? 31.977 0.625 -14.163 1.00 80.56 90 ALA A CA 1
ATOM 673 C C . ALA A 1 90 ? 32.614 -0.509 -13.342 1.00 80.56 90 ALA A C 1
ATOM 675 O O . ALA A 1 90 ? 32.754 -1.628 -13.835 1.00 80.56 90 ALA A O 1
ATOM 676 N N . ARG A 1 91 ? 32.963 -0.243 -12.075 1.00 84.12 91 ARG A N 1
ATOM 677 C CA . ARG A 1 91 ? 33.496 -1.264 -11.166 1.00 84.12 91 ARG A CA 1
ATOM 678 C C . ARG A 1 91 ? 32.460 -2.343 -10.855 1.00 84.12 91 ARG A C 1
ATOM 680 O O . ARG A 1 91 ? 32.798 -3.514 -10.963 1.00 84.12 91 ARG A O 1
ATOM 687 N N . MET A 1 92 ? 31.224 -1.958 -10.529 1.00 77.12 92 MET A N 1
ATOM 688 C CA . MET A 1 92 ? 30.141 -2.916 -10.266 1.00 77.12 92 MET A CA 1
ATOM 689 C C . MET A 1 92 ? 29.839 -3.788 -11.490 1.00 77.12 92 MET A C 1
ATOM 691 O O . MET A 1 92 ? 29.762 -5.000 -11.357 1.00 77.12 92 MET A O 1
ATOM 695 N N . GLU A 1 93 ? 29.758 -3.194 -12.684 1.00 79.12 93 GLU A N 1
ATOM 696 C CA . GLU A 1 93 ? 29.575 -3.928 -13.948 1.00 79.12 93 GLU A CA 1
ATOM 697 C C . GLU A 1 93 ? 30.703 -4.935 -14.204 1.00 79.12 93 GLU A C 1
ATOM 699 O O . GLU A 1 93 ? 30.466 -6.069 -14.621 1.00 79.12 93 GLU A O 1
ATOM 704 N N . LYS A 1 94 ? 31.954 -4.540 -13.939 1.00 87.12 94 LYS A N 1
ATOM 705 C CA . LYS A 1 94 ? 33.108 -5.436 -14.073 1.00 87.12 94 LYS A CA 1
ATOM 706 C C . LYS A 1 94 ? 33.026 -6.600 -13.086 1.00 87.12 94 LYS A C 1
ATOM 708 O O . LYS A 1 94 ? 33.281 -7.737 -13.471 1.00 87.12 94 LYS A O 1
ATOM 713 N N . GLU A 1 95 ? 32.704 -6.313 -11.832 1.00 82.44 95 GLU A N 1
ATOM 714 C CA . GLU A 1 95 ? 32.596 -7.307 -10.763 1.00 82.44 95 GLU A CA 1
ATOM 715 C C . GLU A 1 95 ? 31.442 -8.289 -11.023 1.00 82.44 95 GLU A C 1
ATOM 717 O O . GLU A 1 95 ? 31.606 -9.494 -10.846 1.00 82.44 95 GLU A O 1
ATOM 722 N N . GLU A 1 96 ? 30.323 -7.802 -11.564 1.00 78.81 96 GLU A N 1
ATOM 723 C CA . GLU A 1 96 ? 29.179 -8.617 -11.983 1.00 78.81 96 GLU A CA 1
ATOM 724 C C . GLU A 1 96 ? 29.508 -9.518 -13.182 1.00 78.81 96 GLU A C 1
ATOM 726 O O . GLU A 1 96 ? 29.183 -10.704 -13.183 1.00 78.81 96 GLU A O 1
ATOM 731 N N . LYS A 1 97 ? 30.218 -9.006 -14.193 1.00 81.94 97 LYS A N 1
ATOM 732 C CA . LYS A 1 97 ? 30.668 -9.837 -15.325 1.00 81.94 97 LYS A CA 1
ATOM 733 C C . LYS A 1 97 ? 31.693 -10.885 -14.901 1.00 81.94 97 LYS A C 1
ATOM 735 O O . LYS A 1 97 ? 31.664 -12.007 -15.401 1.00 81.94 97 LYS A O 1
ATOM 740 N N . LEU A 1 98 ? 32.586 -10.536 -13.975 1.00 83.12 98 LEU A N 1
ATOM 741 C CA . LEU A 1 98 ? 33.553 -11.477 -13.412 1.00 83.12 98 LEU A CA 1
ATOM 742 C C . LEU A 1 98 ? 32.867 -12.568 -12.587 1.00 83.12 98 LEU A C 1
ATOM 744 O O . LEU A 1 98 ? 33.226 -13.734 -12.730 1.00 83.12 98 LEU A O 1
ATOM 748 N N . SER A 1 99 ? 31.868 -12.224 -11.771 1.00 74.88 99 SER A N 1
ATOM 749 C CA . SER A 1 99 ? 31.117 -13.220 -10.999 1.00 74.88 99 SER A CA 1
ATOM 750 C C . SER A 1 99 ? 30.308 -14.154 -11.905 1.00 74.88 99 SER A C 1
ATOM 752 O O . SER A 1 99 ? 30.288 -15.362 -11.668 1.00 74.88 99 SER A O 1
ATOM 754 N N . GLN A 1 100 ? 29.730 -13.638 -12.997 1.00 74.50 100 GLN A N 1
ATOM 755 C CA . GLN A 1 100 ? 29.080 -14.459 -14.025 1.00 74.50 100 GLN A CA 1
ATOM 756 C C . GLN A 1 100 ? 30.071 -15.407 -14.714 1.00 74.50 100 GLN A C 1
ATOM 758 O O . GLN A 1 100 ? 29.794 -16.599 -14.832 1.00 74.50 100 GLN A O 1
ATOM 763 N N . ALA A 1 101 ? 31.245 -14.911 -15.119 1.00 77.25 101 ALA A N 1
ATOM 764 C CA . ALA A 1 101 ? 32.290 -15.744 -15.714 1.00 77.25 101 ALA A CA 1
ATOM 765 C C . ALA A 1 101 ? 32.774 -16.836 -14.744 1.00 77.25 101 ALA A C 1
ATOM 767 O O . ALA A 1 101 ? 32.973 -17.983 -15.147 1.00 77.25 101 ALA A O 1
ATOM 768 N N . TYR A 1 102 ? 32.895 -16.502 -13.456 1.00 77.50 102 TYR A N 1
ATOM 769 C CA . TYR A 1 102 ? 33.256 -17.456 -12.413 1.00 77.50 102 TYR A CA 1
ATOM 770 C C . TYR A 1 102 ? 32.196 -18.554 -12.249 1.00 77.50 102 TYR A C 1
ATOM 772 O O . TYR A 1 102 ? 32.540 -19.735 -12.232 1.00 77.50 102 TYR A O 1
ATOM 780 N N . ALA A 1 103 ? 30.908 -18.196 -12.219 1.00 69.56 103 ALA A N 1
ATOM 781 C CA . ALA A 1 103 ? 29.807 -19.158 -12.121 1.00 69.56 103 ALA A CA 1
ATOM 782 C C . ALA A 1 103 ? 29.759 -20.134 -13.313 1.00 69.56 103 ALA A C 1
ATOM 784 O O . ALA A 1 103 ? 29.502 -21.324 -13.123 1.00 69.56 103 ALA A O 1
ATOM 785 N N . ILE A 1 104 ? 30.068 -19.652 -14.523 1.00 74.94 104 ILE A N 1
ATOM 786 C CA . ILE A 1 104 ? 30.203 -20.497 -15.720 1.00 74.94 104 ILE A CA 1
ATOM 787 C C . ILE A 1 104 ? 31.405 -21.439 -15.572 1.00 74.94 104 ILE A C 1
ATOM 789 O O . ILE A 1 104 ? 31.285 -22.637 -15.825 1.00 74.94 104 ILE A O 1
ATOM 793 N N . SER A 1 105 ? 32.550 -20.923 -15.112 1.00 74.19 105 SER A N 1
ATOM 794 C CA . SER A 1 105 ? 33.769 -21.725 -14.928 1.00 74.19 105 SER A CA 1
ATOM 795 C C . SER A 1 105 ? 33.651 -22.790 -13.831 1.00 74.19 105 SER A C 1
ATOM 797 O O . SER A 1 105 ? 34.313 -23.820 -13.903 1.00 74.19 105 SER A O 1
ATOM 799 N N . ALA A 1 106 ? 32.776 -22.575 -12.845 1.00 79.44 106 ALA A N 1
ATOM 800 C CA . ALA A 1 106 ? 32.525 -23.496 -11.739 1.00 79.44 106 ALA A CA 1
ATOM 801 C C . ALA A 1 106 ? 31.586 -24.668 -12.102 1.00 79.44 106 ALA A C 1
ATOM 803 O O . ALA A 1 106 ? 31.260 -25.475 -11.233 1.00 79.44 106 ALA A O 1
ATOM 804 N N . GLY A 1 107 ? 31.136 -24.773 -13.360 1.00 78.44 107 GLY A N 1
ATOM 805 C CA . GLY A 1 107 ? 30.313 -25.896 -13.826 1.00 78.44 107 GLY A CA 1
ATOM 806 C C . GLY A 1 107 ? 28.883 -25.906 -13.276 1.00 78.44 107 GLY A C 1
ATOM 807 O O . GLY A 1 107 ? 28.249 -26.958 -13.223 1.00 78.44 107 GLY A O 1
ATOM 808 N N . VAL A 1 108 ? 28.362 -24.750 -12.850 1.00 80.50 108 VAL A N 1
ATOM 809 C CA . VAL A 1 108 ? 26.979 -24.621 -12.365 1.00 80.50 108 VAL A CA 1
ATOM 810 C C . VAL A 1 108 ? 25.999 -24.936 -13.502 1.00 80.50 108 VAL A C 1
ATOM 812 O O . VAL A 1 108 ? 26.176 -24.442 -14.615 1.00 80.50 108 VAL A O 1
ATOM 815 N N . SER A 1 109 ? 24.946 -25.713 -13.218 1.00 85.31 109 SER A N 1
ATOM 816 C CA . SER A 1 109 ? 23.866 -26.021 -14.173 1.00 85.31 109 SER A CA 1
ATOM 817 C C . SER A 1 109 ? 23.290 -24.755 -14.822 1.00 85.31 109 SER A C 1
ATOM 819 O O . SER A 1 109 ? 23.096 -23.739 -14.150 1.00 85.31 109 SER A O 1
ATOM 821 N N . LEU A 1 110 ? 22.963 -24.833 -16.117 1.00 78.62 110 LEU A N 1
ATOM 822 C CA . LEU A 1 110 ? 22.362 -23.737 -16.884 1.00 78.62 110 LEU A CA 1
ATOM 823 C C . LEU A 1 110 ? 21.051 -23.240 -16.245 1.00 78.62 110 LEU A C 1
ATOM 825 O O . LEU A 1 110 ? 20.818 -22.035 -16.187 1.00 78.62 110 LEU A O 1
ATOM 829 N N . GLU A 1 111 ? 20.242 -24.150 -15.691 1.00 82.88 111 GLU A N 1
ATOM 830 C CA . GLU A 1 111 ? 19.020 -23.799 -14.951 1.00 82.88 111 GLU A CA 1
ATOM 831 C C . GLU A 1 111 ? 19.339 -23.010 -13.676 1.00 82.88 111 GLU A C 1
ATOM 833 O O . GLU A 1 111 ? 18.684 -22.015 -13.375 1.00 82.88 111 GLU A O 1
ATOM 838 N N . GLY A 1 112 ? 20.394 -23.398 -12.952 1.00 77.88 112 GLY A N 1
ATOM 839 C CA . GLY A 1 112 ? 20.855 -22.688 -11.758 1.00 77.88 112 GLY A CA 1
ATOM 840 C C . GLY A 1 112 ? 21.380 -21.287 -12.078 1.00 77.88 112 GLY A C 1
ATOM 841 O O . GLY A 1 112 ? 21.113 -20.343 -11.335 1.00 77.88 112 GLY A O 1
ATOM 842 N N . GLN A 1 113 ? 22.065 -21.123 -13.213 1.00 76.19 113 GLN A N 1
ATOM 843 C CA . GLN A 1 113 ? 22.522 -19.815 -13.693 1.00 76.19 113 GLN A CA 1
ATOM 844 C C . GLN A 1 113 ? 21.346 -18.918 -14.095 1.00 76.19 113 GLN A C 1
ATOM 846 O O . GLN A 1 113 ? 21.318 -17.748 -13.718 1.00 76.19 113 GLN A O 1
ATOM 851 N N . GLN A 1 114 ? 20.357 -19.458 -14.812 1.00 77.12 114 GLN A N 1
ATOM 852 C CA . GLN A 1 114 ? 19.147 -18.725 -15.193 1.00 77.12 114 GLN A CA 1
ATOM 853 C C . GLN A 1 114 ? 18.314 -18.337 -13.972 1.00 77.12 114 GLN A C 1
ATOM 855 O O . GLN A 1 114 ? 17.862 -17.194 -13.878 1.00 77.12 114 GLN A O 1
ATOM 860 N N . LEU A 1 115 ? 18.162 -19.244 -13.006 1.00 76.25 115 LEU A N 1
ATOM 861 C CA . LEU A 1 115 ? 17.480 -18.970 -11.747 1.00 76.25 115 LEU A CA 1
ATOM 862 C C . LEU A 1 115 ? 18.215 -17.890 -10.950 1.00 76.25 115 LEU A C 1
ATOM 864 O O . LEU A 1 115 ? 17.590 -16.927 -10.517 1.00 76.25 115 LEU A O 1
ATOM 868 N N . PHE A 1 116 ? 19.541 -17.988 -10.815 1.00 73.12 116 PHE A N 1
ATOM 869 C CA . PHE A 1 116 ? 20.344 -16.977 -10.128 1.00 73.12 116 PHE A CA 1
ATOM 870 C C . PHE A 1 116 ? 20.270 -15.618 -10.826 1.00 73.12 116 PHE A C 1
ATOM 872 O O . PHE A 1 116 ? 20.058 -14.613 -10.162 1.00 73.12 116 PHE A O 1
ATOM 879 N N . GLN A 1 117 ? 20.376 -15.564 -12.156 1.00 69.19 117 GLN A N 1
ATOM 880 C CA . GLN A 1 117 ? 20.220 -14.319 -12.915 1.00 69.19 117 GLN A CA 1
ATOM 881 C C . GLN A 1 117 ? 18.814 -13.734 -12.772 1.00 69.19 117 GLN A C 1
ATOM 883 O O . GLN A 1 117 ? 18.669 -12.516 -12.680 1.00 69.19 117 GLN A O 1
ATOM 888 N N . THR A 1 118 ? 17.785 -14.581 -12.726 1.00 69.12 118 THR A N 1
ATOM 889 C CA . THR A 1 118 ? 16.398 -14.157 -12.507 1.00 69.12 118 THR A CA 1
ATOM 890 C C . THR A 1 118 ? 16.238 -13.585 -11.100 1.00 69.12 118 THR A C 1
ATOM 892 O O . THR A 1 118 ? 15.813 -12.443 -10.956 1.00 69.12 118 THR A O 1
ATOM 895 N N . ILE A 1 119 ? 16.689 -14.290 -10.060 1.00 67.44 119 ILE A N 1
ATOM 896 C CA . ILE A 1 119 ? 16.658 -13.818 -8.665 1.00 67.44 119 ILE A CA 1
ATOM 897 C C . ILE A 1 119 ? 17.498 -12.544 -8.490 1.00 67.44 119 ILE A C 1
ATOM 899 O O . ILE A 1 119 ? 17.054 -11.595 -7.856 1.00 67.44 119 ILE A O 1
ATOM 903 N N . HIS A 1 120 ? 18.685 -12.476 -9.093 1.00 62.88 120 HIS A N 1
ATOM 904 C CA . HIS A 1 120 ? 19.585 -11.324 -8.997 1.00 62.88 120 HIS A CA 1
ATOM 905 C C . HIS A 1 120 ? 19.030 -10.081 -9.706 1.00 62.88 120 HIS A C 1
ATOM 907 O O . HIS A 1 120 ? 19.243 -8.960 -9.243 1.00 62.88 120 HIS A O 1
ATOM 913 N N . LYS A 1 121 ? 18.291 -10.263 -10.809 1.00 60.47 121 LYS A N 1
ATOM 914 C CA . LYS A 1 121 ? 17.518 -9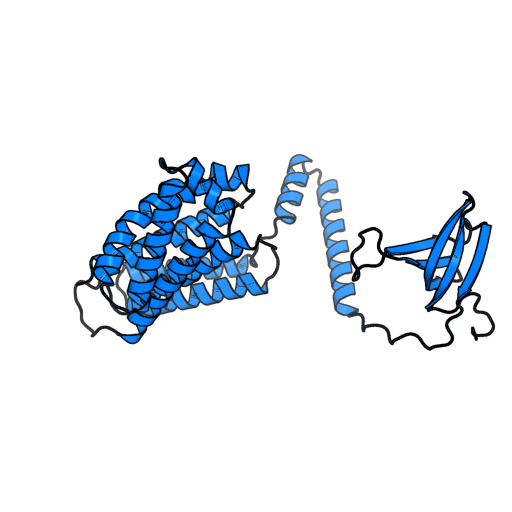.186 -11.451 1.00 60.47 121 LYS A CA 1
ATOM 915 C C . LYS A 1 121 ? 16.317 -8.763 -10.604 1.00 60.47 121 LYS A C 1
ATOM 917 O O . LYS A 1 121 ? 15.964 -7.589 -10.613 1.00 60.47 121 LYS A O 1
ATOM 922 N N . THR A 1 122 ? 15.753 -9.686 -9.829 1.00 57.31 122 THR A N 1
ATOM 923 C CA . THR A 1 122 ? 14.678 -9.444 -8.856 1.00 57.31 122 THR A CA 1
ATOM 924 C C . THR A 1 122 ? 15.267 -8.941 -7.529 1.00 57.31 122 THR A C 1
ATOM 926 O O . THR A 1 122 ? 15.081 -9.548 -6.474 1.00 57.31 122 THR A O 1
ATOM 929 N N . LYS A 1 123 ? 16.068 -7.863 -7.567 1.00 55.75 123 LYS A N 1
ATOM 930 C CA . LYS A 1 123 ? 16.634 -7.282 -6.338 1.00 55.75 123 LYS A CA 1
ATOM 931 C C . LYS A 1 123 ? 15.487 -6.928 -5.383 1.00 55.75 123 LYS A C 1
ATOM 933 O O . LYS A 1 123 ? 14.556 -6.263 -5.826 1.00 55.75 123 LYS A O 1
ATOM 938 N N . PRO A 1 124 ? 15.548 -7.329 -4.099 1.00 54.31 124 PRO A N 1
ATOM 939 C CA . PRO A 1 124 ? 14.509 -6.973 -3.146 1.00 54.31 124 PRO A CA 1
ATOM 940 C C . PRO A 1 124 ? 14.391 -5.449 -3.048 1.00 54.31 124 PRO A C 1
ATOM 942 O O . PRO A 1 124 ? 15.404 -4.750 -2.984 1.00 54.31 124 PRO A O 1
ATOM 945 N N . ASP A 1 125 ? 13.150 -4.957 -2.996 1.00 52.84 125 ASP A N 1
ATOM 946 C CA . ASP A 1 125 ? 12.776 -3.533 -2.915 1.00 52.84 125 ASP A CA 1
ATOM 947 C C . ASP A 1 125 ? 13.509 -2.749 -1.818 1.00 52.84 125 ASP A C 1
ATOM 949 O O . ASP A 1 125 ? 13.634 -1.524 -1.872 1.00 52.84 125 ASP A O 1
ATOM 953 N N . ILE A 1 126 ? 13.972 -3.468 -0.798 1.00 59.66 126 ILE A N 1
ATOM 954 C CA . ILE A 1 126 ? 14.560 -2.956 0.429 1.00 59.66 126 ILE A CA 1
ATOM 955 C C . ILE A 1 126 ? 15.860 -3.734 0.691 1.00 59.66 126 ILE A C 1
ATOM 957 O O . ILE A 1 126 ? 15.877 -4.960 0.531 1.00 59.66 126 ILE A O 1
ATOM 961 N N . PRO A 1 127 ? 16.948 -3.074 1.139 1.00 66.50 127 PRO A N 1
ATOM 962 C CA . PRO A 1 127 ? 18.163 -3.763 1.555 1.00 66.50 127 PRO A CA 1
ATOM 963 C C . PRO A 1 127 ? 17.834 -4.863 2.568 1.00 66.50 127 PRO A C 1
ATOM 965 O O . PRO A 1 127 ? 17.246 -4.592 3.614 1.00 66.50 127 PRO A O 1
ATOM 968 N N . VAL A 1 128 ? 18.245 -6.097 2.273 1.00 69.94 128 VAL A N 1
ATOM 969 C CA . VAL A 1 128 ? 17.942 -7.294 3.078 1.00 69.94 128 VAL A CA 1
ATOM 970 C C . VAL A 1 128 ? 18.166 -7.098 4.593 1.00 69.94 128 VAL A C 1
ATOM 972 O O . VAL A 1 128 ? 17.300 -7.510 5.365 1.00 69.94 128 VAL A O 1
ATOM 975 N N . PRO A 1 129 ? 19.235 -6.418 5.066 1.00 76.62 129 PRO A N 1
ATOM 976 C CA . PRO A 1 129 ? 19.415 -6.167 6.498 1.00 76.62 129 PRO A CA 1
ATOM 977 C C . PRO A 1 129 ? 18.299 -5.322 7.127 1.00 76.62 129 PRO A C 1
ATOM 979 O O . PRO A 1 129 ? 17.882 -5.593 8.250 1.00 76.62 129 PRO A O 1
ATOM 982 N N . TYR A 1 130 ? 17.787 -4.320 6.407 1.00 75.81 130 TYR A N 1
ATOM 983 C CA . TYR A 1 130 ? 16.708 -3.463 6.898 1.00 75.81 130 TYR A CA 1
ATOM 984 C C . TYR A 1 130 ? 15.392 -4.239 7.014 1.00 75.81 130 TYR A C 1
ATOM 986 O O . TYR A 1 130 ? 14.664 -4.061 7.985 1.00 75.81 130 TYR A O 1
ATOM 994 N N . LEU A 1 131 ? 15.126 -5.152 6.074 1.00 76.19 131 LEU A N 1
ATOM 995 C CA . LEU A 1 131 ? 13.942 -6.013 6.103 1.00 76.19 131 LEU A CA 1
ATOM 996 C C . LEU A 1 131 ? 13.904 -6.902 7.357 1.00 76.19 131 LEU A C 1
ATOM 998 O O . LEU A 1 131 ? 12.862 -7.011 7.999 1.00 76.19 131 LEU A O 1
ATOM 1002 N N . TYR A 1 132 ? 15.034 -7.506 7.741 1.00 80.31 132 TYR A N 1
ATOM 1003 C CA . TYR A 1 132 ? 15.105 -8.330 8.954 1.00 80.31 132 TYR A CA 1
ATOM 1004 C C . TYR A 1 132 ? 14.910 -7.515 10.233 1.00 80.31 132 TYR A C 1
ATOM 1006 O O . TYR A 1 132 ? 14.244 -7.982 11.159 1.00 80.31 132 TYR A O 1
ATOM 1014 N N . VAL A 1 133 ? 15.462 -6.300 10.283 1.00 85.38 133 VAL A N 1
ATOM 1015 C CA . VAL A 1 133 ? 15.264 -5.391 11.418 1.00 85.38 133 VAL A CA 1
ATOM 1016 C C . VAL A 1 133 ? 13.796 -4.981 11.516 1.00 85.38 133 VAL A C 1
ATOM 1018 O O . VAL A 1 133 ? 13.213 -5.109 12.589 1.00 85.38 133 VAL A O 1
ATOM 1021 N N . ASP A 1 134 ? 13.178 -4.561 10.411 1.00 84.19 134 ASP A N 1
ATOM 1022 C CA . ASP A 1 134 ? 11.759 -4.195 10.369 1.00 84.19 134 ASP A CA 1
ATOM 1023 C C . ASP A 1 134 ? 10.859 -5.363 10.805 1.00 84.19 134 ASP A C 1
ATOM 1025 O O . ASP A 1 134 ? 10.027 -5.222 11.702 1.00 84.19 134 ASP A O 1
ATOM 1029 N N . MET A 1 135 ? 11.095 -6.564 10.273 1.00 84.50 135 MET A N 1
ATOM 1030 C CA . MET A 1 135 ? 10.363 -7.764 10.682 1.00 84.50 135 MET A CA 1
ATOM 1031 C C . MET A 1 135 ? 10.546 -8.068 12.178 1.00 84.50 135 MET A C 1
ATOM 1033 O O . MET A 1 135 ? 9.572 -8.364 12.871 1.00 84.50 135 MET A O 1
ATOM 1037 N N . GLY A 1 136 ? 11.770 -7.952 12.699 1.00 86.81 136 GLY A N 1
ATOM 1038 C CA . GLY A 1 136 ? 12.060 -8.153 14.119 1.00 86.81 136 GLY A CA 1
ATOM 1039 C C . GLY A 1 136 ? 11.317 -7.163 15.020 1.00 86.81 136 GLY A C 1
ATOM 1040 O O . GLY A 1 136 ? 10.688 -7.570 15.999 1.00 86.81 136 GLY A O 1
ATOM 1041 N N . VAL A 1 137 ? 11.323 -5.872 14.667 1.00 89.19 137 VAL A N 1
ATOM 1042 C CA . VAL A 1 137 ? 10.589 -4.837 15.416 1.00 89.19 137 VAL A CA 1
ATOM 1043 C C . VAL A 1 137 ? 9.079 -5.092 15.347 1.00 89.19 137 VAL A C 1
ATOM 1045 O O . VAL A 1 137 ? 8.414 -5.030 16.382 1.00 89.19 137 VAL A O 1
ATOM 1048 N N . ALA A 1 138 ? 8.549 -5.486 14.182 1.00 87.38 138 ALA A N 1
ATOM 1049 C CA . ALA A 1 138 ? 7.125 -5.783 14.015 1.00 87.38 138 ALA A CA 1
ATOM 1050 C C . ALA A 1 138 ? 6.671 -6.940 14.920 1.00 87.38 138 ALA A C 1
ATOM 1052 O O . ALA A 1 138 ? 5.656 -6.827 15.612 1.00 87.38 138 ALA A O 1
ATOM 1053 N N . VAL A 1 139 ? 7.439 -8.037 14.959 1.00 89.88 139 VAL A N 1
ATOM 1054 C CA . VAL A 1 139 ? 7.143 -9.212 15.798 1.00 89.88 139 VAL A CA 1
ATOM 1055 C C . VAL A 1 139 ? 7.208 -8.863 17.284 1.00 89.88 139 VAL A C 1
ATOM 1057 O O . VAL A 1 139 ? 6.329 -9.272 18.049 1.00 89.88 139 VAL A O 1
ATOM 1060 N N . LEU A 1 140 ? 8.200 -8.074 17.706 1.00 89.12 140 LEU A N 1
ATOM 1061 C CA . LEU A 1 140 ? 8.305 -7.612 19.093 1.00 89.12 140 LEU A CA 1
ATOM 1062 C C . LEU A 1 140 ? 7.105 -6.741 19.477 1.00 89.12 140 LEU A C 1
ATOM 1064 O O . LEU A 1 140 ? 6.448 -7.011 20.484 1.00 89.12 140 LEU A O 1
ATOM 1068 N N . CYS A 1 141 ? 6.765 -5.746 18.653 1.00 88.62 141 CYS A N 1
ATOM 1069 C CA . CYS A 1 141 ? 5.598 -4.891 18.865 1.00 88.62 141 CYS A CA 1
ATOM 1070 C C . CYS A 1 141 ? 4.297 -5.705 18.947 1.00 88.62 141 CYS A C 1
ATOM 1072 O O . CYS A 1 141 ? 3.512 -5.503 19.875 1.00 88.62 141 CYS A O 1
ATOM 1074 N N . ALA A 1 142 ? 4.083 -6.654 18.030 1.00 87.50 142 ALA A N 1
ATOM 1075 C CA . ALA A 1 142 ? 2.921 -7.545 18.031 1.00 87.50 142 ALA A CA 1
ATOM 1076 C C . ALA A 1 142 ? 2.843 -8.410 19.300 1.00 87.50 142 ALA A C 1
ATOM 1078 O O . ALA A 1 142 ? 1.779 -8.522 19.918 1.00 87.50 142 ALA A O 1
ATOM 1079 N N . SER A 1 143 ? 3.977 -8.970 19.726 1.00 89.06 143 SER A N 1
ATOM 1080 C CA . SER A 1 143 ? 4.068 -9.812 20.922 1.00 89.06 143 SER A CA 1
ATOM 1081 C C . SER A 1 143 ? 3.718 -9.019 22.182 1.00 89.06 143 SER A C 1
ATOM 1083 O O . SER A 1 143 ? 2.811 -9.401 22.921 1.00 89.06 143 SER A O 1
ATOM 1085 N N . PHE A 1 144 ? 4.353 -7.863 22.401 1.00 87.81 144 PHE A N 1
ATOM 1086 C CA . PHE A 1 144 ? 4.082 -7.032 23.581 1.00 87.81 144 PHE A CA 1
ATOM 1087 C C . PHE A 1 144 ? 2.648 -6.492 23.618 1.00 87.81 144 PHE A C 1
ATOM 1089 O O . PHE A 1 144 ? 2.049 -6.428 24.695 1.00 87.81 144 PHE A O 1
ATOM 1096 N N . MET A 1 145 ? 2.066 -6.160 22.458 1.00 85.31 145 MET A N 1
ATOM 1097 C CA . MET A 1 145 ? 0.650 -5.791 22.374 1.00 85.31 145 MET A CA 1
ATOM 1098 C C . MET A 1 145 ? -0.275 -6.947 22.774 1.00 85.31 145 MET A C 1
ATOM 1100 O O . MET A 1 145 ? -1.271 -6.700 23.455 1.00 85.31 145 MET A O 1
ATOM 1104 N N . SER A 1 146 ? 0.065 -8.185 22.403 1.00 85.69 146 SER A N 1
ATOM 1105 C CA . SER A 1 146 ? -0.724 -9.387 22.714 1.00 85.69 146 SER A CA 1
ATOM 1106 C C . SER A 1 146 ? -0.647 -9.775 24.193 1.00 85.69 146 SER A C 1
ATOM 1108 O O . SER A 1 146 ? -1.659 -10.138 24.785 1.00 85.69 146 SER A O 1
ATOM 1110 N N . PHE A 1 147 ? 0.518 -9.610 24.828 1.00 84.75 147 PHE A N 1
ATOM 1111 C CA . PHE A 1 147 ? 0.692 -9.820 26.274 1.00 84.75 147 PHE A CA 1
ATOM 1112 C C . PHE A 1 147 ? 0.145 -8.669 27.139 1.00 84.75 147 PHE A C 1
ATOM 1114 O O . PHE A 1 147 ? 0.247 -8.711 28.363 1.00 84.75 147 PHE A O 1
ATOM 1121 N N . GLY A 1 148 ? -0.411 -7.615 26.530 1.00 76.12 148 GLY A N 1
ATOM 1122 C CA . GLY A 1 148 ? -0.993 -6.477 27.249 1.00 76.12 148 GLY A CA 1
ATOM 1123 C C . GLY A 1 148 ? 0.029 -5.555 27.928 1.00 76.12 148 GLY A C 1
ATOM 1124 O O . GLY A 1 148 ? -0.354 -4.625 28.642 1.00 76.12 148 GLY A O 1
ATOM 1125 N N . VAL A 1 149 ? 1.330 -5.747 27.689 1.00 79.12 149 VAL A N 1
ATOM 1126 C CA . VAL A 1 149 ? 2.395 -4.933 28.288 1.00 79.12 149 VAL A CA 1
ATOM 1127 C C . VAL A 1 149 ? 2.418 -3.566 27.612 1.00 79.12 149 VAL A C 1
ATOM 1129 O O . VAL A 1 149 ? 2.783 -3.460 26.448 1.00 79.12 149 VAL A O 1
ATOM 1132 N N . LYS A 1 150 ? 2.029 -2.498 28.326 1.00 83.00 150 LYS A N 1
ATOM 1133 C CA . LYS A 1 150 ? 2.031 -1.102 27.823 1.00 83.00 150 LYS A CA 1
ATOM 1134 C C . LYS A 1 150 ? 1.482 -0.970 26.384 1.00 83.00 150 LYS A C 1
ATOM 1136 O O . LYS A 1 150 ? 2.026 -0.208 25.583 1.00 83.00 150 LYS A O 1
ATOM 1141 N N . ARG A 1 151 ? 0.387 -1.680 26.070 1.00 84.88 151 ARG A N 1
ATOM 1142 C CA . ARG A 1 151 ? -0.198 -1.833 24.718 1.00 84.88 151 ARG A CA 1
ATOM 1143 C C . ARG A 1 151 ? -0.254 -0.531 23.908 1.00 84.88 151 ARG A C 1
ATOM 1145 O O . ARG A 1 151 ? 0.112 -0.529 22.739 1.00 84.88 151 ARG A O 1
ATOM 1152 N N . ARG A 1 152 ? -0.637 0.589 24.534 1.00 87.69 152 ARG A N 1
ATOM 1153 C CA . ARG A 1 152 ? -0.735 1.906 23.873 1.00 87.69 152 ARG A CA 1
ATOM 1154 C C . ARG A 1 152 ? 0.595 2.414 23.296 1.00 87.69 152 ARG A C 1
ATOM 1156 O O . ARG A 1 152 ? 0.610 2.956 22.197 1.00 87.69 152 ARG A O 1
ATOM 1163 N N . TRP A 1 153 ? 1.706 2.225 24.011 1.00 88.31 153 TRP A N 1
ATOM 1164 C CA . TRP A 1 153 ? 3.031 2.673 23.564 1.00 88.31 153 TRP A CA 1
ATOM 1165 C C . TRP A 1 153 ? 3.577 1.797 22.439 1.00 88.31 153 TRP A C 1
ATOM 1167 O O . TRP A 1 153 ? 4.118 2.320 21.472 1.00 88.31 153 TRP A O 1
ATOM 1177 N N . PHE A 1 154 ? 3.386 0.479 22.529 1.00 90.94 154 PHE A N 1
ATOM 1178 C CA . PHE A 1 154 ? 3.805 -0.437 21.466 1.00 90.94 154 PHE A CA 1
ATOM 1179 C C . PHE A 1 154 ? 2.959 -0.292 20.199 1.00 90.94 154 PHE A C 1
ATOM 1181 O O . PHE A 1 154 ? 3.503 -0.419 19.107 1.00 90.94 154 PHE A O 1
ATOM 1188 N N . ALA A 1 155 ? 1.674 0.057 20.323 1.00 89.31 155 ALA A N 1
ATOM 1189 C CA . ALA A 1 155 ? 0.834 0.406 19.178 1.00 89.31 155 ALA A CA 1
ATOM 1190 C C . ALA A 1 155 ? 1.319 1.689 18.475 1.00 89.31 155 ALA A C 1
ATOM 1192 O O . ALA A 1 155 ? 1.407 1.714 17.250 1.00 89.31 155 ALA A O 1
ATOM 1193 N N . LEU A 1 156 ? 1.714 2.725 19.230 1.00 90.94 156 LEU A N 1
ATOM 1194 C CA . LEU A 1 156 ? 2.368 3.913 18.657 1.00 90.94 156 LEU A CA 1
ATOM 1195 C C . LEU A 1 156 ? 3.705 3.568 17.993 1.00 90.94 156 LEU A C 1
ATOM 1197 O O . LEU A 1 156 ? 3.988 4.053 16.901 1.00 90.94 156 LEU A O 1
ATOM 1201 N N . GLY A 1 157 ? 4.503 2.712 18.635 1.00 90.94 157 GLY A N 1
ATOM 1202 C CA . GLY A 1 157 ? 5.754 2.206 18.076 1.00 90.94 157 GLY A CA 1
ATOM 1203 C C . GLY A 1 157 ? 5.541 1.485 16.746 1.00 90.94 157 GLY A C 1
ATOM 1204 O O . GLY A 1 157 ? 6.239 1.785 15.786 1.00 90.94 157 GLY A O 1
ATOM 1205 N N . ALA A 1 158 ? 4.529 0.616 16.656 1.00 91.25 158 ALA A N 1
ATOM 1206 C CA . ALA A 1 158 ? 4.173 -0.094 15.427 1.00 91.25 158 ALA A CA 1
ATOM 1207 C C . ALA A 1 158 ? 3.696 0.858 14.316 1.00 91.25 158 ALA A C 1
ATOM 1209 O O . ALA A 1 158 ? 4.090 0.705 13.162 1.00 91.25 158 ALA A O 1
ATOM 1210 N N . ALA A 1 159 ? 2.898 1.878 14.658 1.00 92.25 159 ALA A N 1
ATOM 1211 C CA . ALA A 1 159 ? 2.476 2.907 13.706 1.00 92.25 159 ALA A CA 1
ATOM 1212 C C . ALA A 1 159 ? 3.675 3.686 13.139 1.00 92.25 159 ALA A C 1
ATOM 1214 O O . ALA A 1 159 ? 3.767 3.892 11.928 1.00 92.25 159 ALA A O 1
ATOM 1215 N N . LEU A 1 160 ? 4.608 4.092 14.010 1.00 92.19 160 LEU A N 1
ATOM 1216 C CA . LEU A 1 160 ? 5.820 4.809 13.617 1.00 92.19 160 LEU A CA 1
ATOM 1217 C C . LEU A 1 160 ? 6.746 3.927 12.778 1.00 92.19 160 LEU A C 1
ATOM 1219 O O . LEU A 1 160 ? 7.222 4.364 11.734 1.00 92.19 160 LEU A O 1
ATOM 1223 N N . GLN A 1 161 ? 6.970 2.687 13.209 1.00 92.12 161 GLN A N 1
ATOM 1224 C CA . GLN A 1 161 ? 7.769 1.710 12.479 1.00 92.12 161 GLN A CA 1
ATOM 1225 C C . GLN A 1 161 ? 7.234 1.538 11.055 1.00 92.12 161 GLN A C 1
ATOM 1227 O O . GLN A 1 161 ? 7.985 1.686 10.095 1.00 92.12 161 GLN A O 1
ATOM 1232 N N . LEU A 1 162 ? 5.927 1.304 10.912 1.00 89.06 162 LEU A N 1
ATOM 1233 C CA . LEU A 1 162 ? 5.310 1.098 9.609 1.00 89.06 162 LEU A CA 1
ATOM 1234 C C . LEU A 1 162 ? 5.409 2.342 8.714 1.00 89.06 162 LEU A C 1
ATOM 1236 O O . LEU A 1 162 ? 5.646 2.214 7.511 1.00 89.06 162 LEU A O 1
ATOM 1240 N N . ALA A 1 163 ? 5.284 3.542 9.287 1.00 89.31 163 ALA A N 1
ATOM 1241 C CA . ALA A 1 163 ? 5.485 4.793 8.560 1.00 89.31 163 ALA A CA 1
ATOM 1242 C C . ALA A 1 163 ? 6.931 4.935 8.050 1.00 89.31 163 ALA A C 1
ATOM 1244 O O . ALA A 1 163 ? 7.141 5.284 6.887 1.00 89.31 163 ALA A O 1
ATOM 1245 N N . VAL A 1 164 ? 7.925 4.618 8.888 1.00 88.44 164 VAL A N 1
ATOM 1246 C CA . VAL A 1 164 ? 9.349 4.684 8.524 1.00 88.44 164 VAL A CA 1
ATOM 1247 C C . VAL A 1 164 ? 9.703 3.629 7.475 1.00 88.44 164 VAL A C 1
ATOM 1249 O O . VAL A 1 164 ? 10.359 3.966 6.493 1.00 88.44 164 VAL A O 1
ATOM 1252 N N . ALA A 1 165 ? 9.227 2.390 7.624 1.00 83.19 165 ALA A N 1
ATOM 1253 C CA . ALA A 1 165 ? 9.463 1.313 6.661 1.00 83.19 165 ALA A CA 1
ATOM 1254 C C . ALA A 1 165 ? 8.873 1.639 5.283 1.00 83.19 165 ALA A C 1
ATOM 1256 O O . ALA A 1 165 ? 9.511 1.439 4.248 1.00 83.19 165 ALA A O 1
ATOM 1257 N N . THR A 1 166 ? 7.672 2.220 5.273 1.00 82.12 166 THR A N 1
ATOM 1258 C CA . THR A 1 166 ? 7.016 2.694 4.051 1.00 82.12 166 THR A CA 1
ATOM 1259 C C . THR A 1 166 ? 7.827 3.816 3.412 1.00 82.12 166 THR A C 1
ATOM 1261 O O . THR A 1 166 ? 8.191 3.726 2.243 1.00 82.12 166 THR A O 1
ATOM 1264 N N . TYR A 1 167 ? 8.208 4.834 4.185 1.00 83.06 167 TYR A N 1
ATOM 1265 C CA . TYR A 1 167 ? 9.037 5.937 3.696 1.00 83.06 167 TYR A CA 1
ATOM 1266 C C . TYR A 1 167 ? 10.382 5.463 3.123 1.00 83.06 167 TYR A C 1
ATOM 1268 O O . TYR A 1 167 ? 10.774 5.887 2.034 1.00 83.06 167 TYR A O 1
ATOM 1276 N N . ALA A 1 168 ? 11.049 4.532 3.808 1.00 79.50 168 ALA A N 1
ATOM 1277 C CA . ALA A 1 168 ? 12.290 3.923 3.345 1.00 79.50 168 ALA A CA 1
ATOM 1278 C C . ALA A 1 168 ? 12.093 3.207 2.000 1.00 79.50 168 ALA A C 1
ATOM 1280 O O . ALA A 1 168 ? 12.869 3.437 1.075 1.00 79.50 168 ALA A O 1
ATOM 1281 N N . SER A 1 169 ? 11.009 2.434 1.853 1.00 73.50 16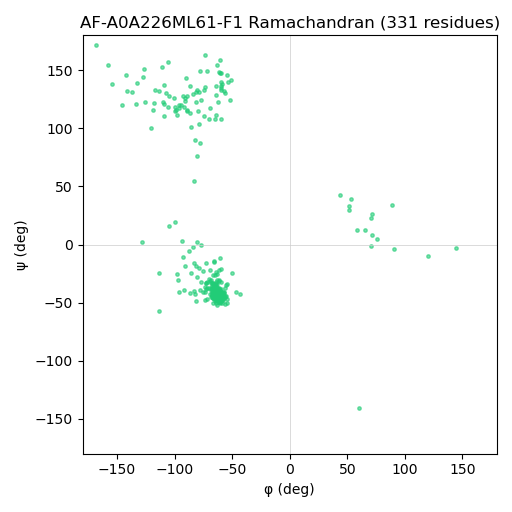9 SER A N 1
ATOM 1282 C CA . SER A 1 169 ? 10.690 1.752 0.592 1.00 73.50 169 SER A CA 1
ATOM 1283 C C . SER A 1 169 ? 10.462 2.717 -0.582 1.00 73.50 169 SER A C 1
ATOM 1285 O O . SER A 1 169 ? 10.801 2.395 -1.719 1.00 73.50 169 SER A O 1
ATOM 1287 N N . HIS A 1 170 ? 9.967 3.934 -0.324 1.00 69.06 170 HIS A N 1
ATOM 1288 C CA . HIS A 1 170 ? 9.746 4.936 -1.372 1.00 69.06 170 HIS A CA 1
ATOM 1289 C C . HIS A 1 170 ? 11.022 5.639 -1.828 1.00 69.06 170 HIS A C 1
ATOM 1291 O O . HIS A 1 170 ? 11.182 5.877 -3.025 1.00 69.06 170 HIS A O 1
ATOM 1297 N N . ILE A 1 171 ? 11.941 5.949 -0.909 1.00 67.88 171 ILE A N 1
ATOM 1298 C CA . ILE A 1 171 ? 13.230 6.565 -1.269 1.00 67.88 171 ILE A CA 1
ATOM 1299 C C . ILE A 1 171 ? 14.099 5.593 -2.063 1.00 67.88 171 ILE A C 1
ATOM 1301 O O . ILE A 1 171 ? 14.847 6.019 -2.944 1.00 67.88 171 ILE A O 1
ATOM 1305 N N . SER A 1 172 ? 13.997 4.294 -1.776 1.00 58.16 172 SER A N 1
ATOM 1306 C CA . SER A 1 172 ? 14.798 3.279 -2.455 1.00 58.16 172 SER A CA 1
ATOM 1307 C C . SER A 1 172 ? 14.533 3.216 -3.965 1.00 58.16 172 SER A C 1
ATOM 1309 O O . SER A 1 172 ? 15.425 2.807 -4.696 1.00 58.16 172 SER A O 1
ATOM 1311 N N . GLY A 1 173 ? 13.384 3.695 -4.467 1.00 56.81 173 GLY A N 1
ATOM 1312 C CA . GLY A 1 173 ? 13.178 4.008 -5.891 1.00 56.81 173 GLY A CA 1
ATOM 1313 C C . GLY A 1 173 ? 13.390 2.847 -6.875 1.00 56.81 173 GLY A C 1
ATOM 1314 O O . GLY A 1 173 ? 13.490 3.084 -8.079 1.00 56.81 173 GLY A O 1
ATOM 1315 N N . HIS A 1 174 ? 13.485 1.608 -6.385 1.00 53.41 174 HIS A N 1
ATOM 1316 C CA . HIS A 1 174 ? 13.980 0.476 -7.165 1.00 53.41 174 HIS A CA 1
ATOM 1317 C C . HIS A 1 174 ? 12.918 -0.180 -8.056 1.00 53.41 174 HIS A C 1
ATOM 1319 O O . HIS A 1 174 ? 13.297 -0.846 -9.017 1.00 53.41 174 HIS A O 1
ATOM 1325 N N . VAL A 1 175 ? 11.621 0.072 -7.831 1.00 57.31 175 VAL A N 1
ATOM 1326 C CA . VAL A 1 175 ? 10.540 -0.535 -8.625 1.00 57.31 175 VAL A CA 1
ATOM 1327 C C . VAL A 1 175 ? 9.495 0.498 -9.049 1.00 57.31 175 VAL A C 1
ATOM 1329 O O . VAL A 1 175 ? 8.870 1.183 -8.236 1.00 57.31 175 VAL A O 1
ATOM 1332 N N . HIS A 1 176 ? 9.310 0.639 -10.363 1.00 62.75 176 HIS A N 1
ATOM 1333 C CA . HIS A 1 176 ? 8.239 1.440 -10.954 1.00 62.75 176 HIS A CA 1
ATOM 1334 C C . HIS A 1 176 ? 6.940 0.632 -10.981 1.00 62.75 176 HIS A C 1
ATOM 1336 O O . HIS A 1 176 ? 6.633 -0.050 -11.953 1.00 62.75 176 HIS A O 1
ATOM 1342 N N . TYR A 1 177 ? 6.159 0.732 -9.907 1.00 71.75 177 TYR A N 1
ATOM 1343 C CA . TYR A 1 177 ? 4.789 0.223 -9.887 1.00 71.75 177 TYR A CA 1
ATOM 1344 C C . TYR A 1 177 ? 3.859 1.092 -10.750 1.00 71.75 177 TYR A C 1
ATOM 1346 O O . TYR A 1 177 ? 4.052 2.309 -10.853 1.00 71.75 177 TYR A O 1
ATOM 1354 N N . GLY A 1 178 ? 2.826 0.484 -11.341 1.00 77.81 178 GLY A N 1
ATOM 1355 C CA . GLY A 1 178 ? 1.749 1.226 -12.003 1.00 77.81 178 GLY A CA 1
ATOM 1356 C C . GLY A 1 178 ? 1.026 2.155 -11.021 1.00 77.81 178 GLY A C 1
ATOM 1357 O O . GLY A 1 178 ? 0.911 1.847 -9.833 1.00 77.81 178 GLY A O 1
ATOM 1358 N N . ASP A 1 179 ? 0.532 3.299 -11.496 1.00 81.12 179 ASP A N 1
ATOM 1359 C CA . ASP A 1 179 ? -0.030 4.332 -10.613 1.00 81.12 179 ASP A CA 1
ATOM 1360 C C . ASP A 1 179 ? -1.284 3.864 -9.860 1.00 81.12 179 ASP A C 1
ATOM 1362 O O . ASP A 1 179 ? -1.464 4.206 -8.691 1.00 81.12 179 ASP A O 1
ATOM 1366 N N . TRP A 1 180 ? -2.095 2.992 -10.464 1.00 84.81 180 TRP A N 1
ATOM 1367 C CA . TRP A 1 180 ? -3.235 2.364 -9.789 1.00 84.81 180 TRP A CA 1
ATOM 1368 C C . TRP A 1 180 ? -2.792 1.496 -8.595 1.00 84.81 180 TRP A C 1
ATOM 1370 O O . TRP A 1 180 ? -3.377 1.572 -7.512 1.00 84.81 180 TRP A O 1
ATOM 1380 N N . LEU A 1 181 ? -1.712 0.720 -8.758 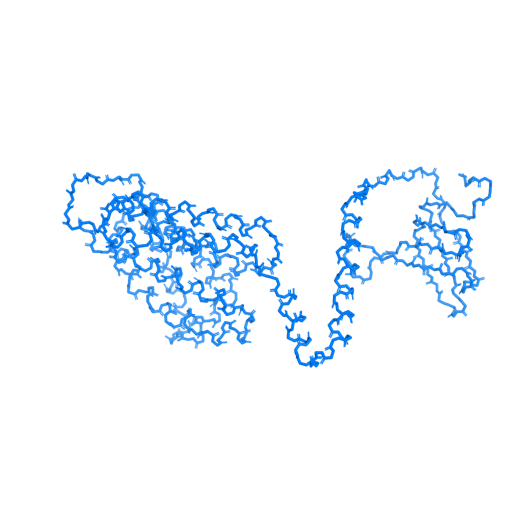1.00 85.12 181 LEU A N 1
ATOM 1381 C CA . LEU A 1 181 ? -1.188 -0.180 -7.729 1.00 85.12 181 LEU A CA 1
ATOM 1382 C C . LEU A 1 181 ? -0.560 0.612 -6.580 1.00 85.12 181 LEU A C 1
ATOM 1384 O O . LEU A 1 181 ? -0.761 0.273 -5.413 1.00 85.12 181 LEU A O 1
ATOM 1388 N N . LYS A 1 182 ? 0.122 1.718 -6.899 1.00 85.81 182 LYS A N 1
ATOM 1389 C CA . LYS A 1 182 ? 0.629 2.672 -5.905 1.00 85.81 182 LYS A CA 1
ATOM 1390 C C . LYS A 1 182 ? -0.496 3.201 -5.018 1.00 85.81 182 LYS A C 1
ATOM 1392 O O . LYS A 1 182 ? -0.392 3.117 -3.797 1.00 85.81 182 LYS A O 1
ATOM 1397 N N . VAL A 1 183 ? -1.594 3.689 -5.604 1.00 87.12 183 VAL A N 1
ATOM 1398 C CA . VAL A 1 183 ? -2.761 4.178 -4.839 1.00 87.12 183 VAL A CA 1
ATOM 1399 C C . VAL A 1 183 ? -3.315 3.078 -3.923 1.00 87.12 183 VAL A C 1
ATOM 1401 O O . VAL A 1 183 ? -3.609 3.332 -2.751 1.00 87.12 183 VAL A O 1
ATOM 1404 N N . ARG A 1 184 ? -3.373 1.833 -4.414 1.00 87.81 184 ARG A N 1
ATOM 1405 C CA . ARG A 1 184 ? -3.801 0.642 -3.658 1.00 87.81 184 ARG A CA 1
ATOM 1406 C C . ARG A 1 184 ? -2.901 0.339 -2.445 1.00 87.81 184 ARG A C 1
ATOM 1408 O O . ARG A 1 184 ? -3.414 -0.047 -1.394 1.00 87.81 184 ARG A O 1
ATOM 1415 N N . MET A 1 185 ? -1.583 0.500 -2.586 1.00 88.12 185 MET A N 1
ATOM 1416 C CA . MET A 1 185 ? -0.597 0.301 -1.511 1.00 88.12 185 MET A CA 1
ATOM 1417 C C . MET A 1 185 ? -0.621 1.440 -0.485 1.00 88.12 185 MET A C 1
ATOM 1419 O O . MET A 1 185 ? -0.664 1.193 0.723 1.00 88.12 185 MET A O 1
ATOM 1423 N N . TYR A 1 186 ? -0.610 2.692 -0.955 1.00 89.56 186 TYR A N 1
ATOM 1424 C CA . TYR A 1 186 ? -0.566 3.876 -0.095 1.00 89.56 186 TYR A CA 1
ATOM 1425 C C . TYR A 1 186 ? -1.807 3.982 0.784 1.00 89.56 186 TYR A C 1
ATOM 1427 O O . TYR A 1 186 ? -1.699 4.166 1.996 1.00 89.56 186 TYR A O 1
ATOM 1435 N N . SER A 1 187 ? -2.984 3.815 0.180 1.00 92.75 187 SER A N 1
ATOM 1436 C CA . SER A 1 187 ? -4.261 3.919 0.887 1.00 92.75 187 SER A CA 1
ATOM 1437 C C . SER A 1 187 ? -4.371 2.892 2.019 1.00 92.75 187 SER A C 1
ATOM 1439 O O . SER A 1 187 ? -4.712 3.262 3.142 1.00 92.75 187 SER A O 1
ATOM 1441 N N . ARG A 1 188 ? -4.004 1.625 1.774 1.00 92.06 188 ARG A N 1
ATOM 1442 C CA . ARG A 1 188 ? -3.993 0.575 2.810 1.00 92.06 188 ARG A CA 1
ATOM 1443 C C . ARG A 1 188 ? -2.970 0.840 3.903 1.00 92.06 188 ARG A C 1
ATOM 1445 O O . ARG A 1 188 ? -3.266 0.623 5.073 1.00 92.06 188 ARG A O 1
ATOM 1452 N N . THR A 1 189 ? -1.791 1.335 3.538 1.00 91.56 189 THR A N 1
ATOM 1453 C CA . THR A 1 189 ? -0.736 1.647 4.506 1.00 91.56 189 THR A CA 1
ATOM 1454 C C . THR A 1 189 ? -1.158 2.768 5.459 1.00 91.56 189 THR A C 1
ATOM 1456 O O . THR A 1 189 ? -1.017 2.634 6.673 1.00 91.56 189 THR A O 1
ATOM 1459 N N . ILE A 1 190 ? -1.765 3.839 4.936 1.00 93.25 190 ILE A N 1
ATOM 1460 C CA . ILE A 1 190 ? -2.333 4.923 5.756 1.00 93.25 190 ILE A CA 1
ATOM 1461 C C . ILE A 1 190 ? -3.449 4.386 6.662 1.00 93.25 190 ILE A C 1
ATOM 1463 O O . ILE A 1 190 ? -3.485 4.704 7.852 1.00 93.25 190 ILE A O 1
ATOM 1467 N N . ALA A 1 191 ? -4.325 3.530 6.130 1.00 94.50 191 ALA A N 1
ATOM 1468 C CA . ALA A 1 191 ? -5.428 2.946 6.887 1.00 94.50 191 ALA A CA 1
ATOM 1469 C C . ALA A 1 191 ? -4.952 2.115 8.084 1.00 94.50 191 ALA A C 1
ATOM 1471 O O . ALA A 1 191 ? -5.488 2.255 9.184 1.00 94.50 191 ALA A O 1
ATOM 1472 N N . ILE A 1 192 ? -3.935 1.267 7.901 1.00 94.38 192 ILE A N 1
ATOM 1473 C CA . ILE A 1 192 ? -3.426 0.427 8.990 1.00 94.38 192 ILE A CA 1
ATOM 1474 C C . ILE A 1 192 ? -2.631 1.232 10.026 1.00 94.38 192 ILE A C 1
ATOM 1476 O O . ILE A 1 192 ? -2.752 0.958 11.220 1.00 94.38 192 ILE A O 1
ATOM 1480 N N . ILE A 1 193 ? -1.910 2.285 9.613 1.00 94.38 193 ILE A N 1
ATOM 1481 C CA . ILE A 1 193 ? -1.340 3.268 10.550 1.00 94.38 193 ILE A CA 1
ATOM 1482 C C . ILE A 1 193 ? -2.475 3.893 11.375 1.00 94.38 193 ILE A C 1
ATOM 1484 O O . ILE A 1 193 ? -2.386 3.949 12.602 1.00 94.38 193 ILE A O 1
ATOM 1488 N N . GLY A 1 194 ? -3.582 4.276 10.730 1.00 93.06 194 GLY A N 1
ATOM 1489 C CA . GLY A 1 194 ? -4.797 4.748 11.400 1.00 93.06 194 GLY A CA 1
ATOM 1490 C C . GLY A 1 194 ? -5.369 3.735 12.392 1.00 93.06 194 GLY A C 1
ATOM 1491 O O . GLY A 1 194 ? -5.718 4.098 13.517 1.00 93.06 194 GLY A O 1
ATOM 1492 N N . GLY A 1 195 ? -5.383 2.453 12.025 1.00 92.44 195 GLY A N 1
ATOM 1493 C CA . GLY A 1 195 ? -5.788 1.356 12.901 1.00 92.44 195 GLY A CA 1
ATOM 1494 C C . GLY A 1 195 ? -4.923 1.232 14.157 1.00 92.44 195 GLY A C 1
ATOM 1495 O O . GLY A 1 195 ? -5.452 1.114 15.266 1.00 92.44 195 GLY A O 1
ATOM 1496 N N . PHE A 1 196 ? -3.599 1.349 14.021 1.00 93.38 196 PHE A N 1
ATOM 1497 C CA . PHE A 1 196 ? -2.689 1.371 15.169 1.00 93.38 196 PHE A CA 1
ATOM 1498 C C . PHE A 1 196 ? -2.856 2.623 16.042 1.00 93.38 196 PHE A C 1
ATOM 1500 O O . PHE A 1 196 ? -2.755 2.521 17.265 1.00 93.38 196 PHE A O 1
ATOM 1507 N N . LEU A 1 197 ? -3.185 3.785 15.465 1.00 93.12 197 LEU A N 1
ATOM 1508 C CA . LEU A 1 197 ? -3.516 4.995 16.234 1.00 93.12 197 LEU A CA 1
ATOM 1509 C C . LEU A 1 197 ? -4.811 4.826 17.045 1.00 93.12 197 LEU A C 1
ATOM 1511 O O . LEU A 1 197 ? -4.872 5.220 18.213 1.00 93.12 197 LEU A O 1
ATOM 1515 N N . ILE A 1 198 ? -5.829 4.183 16.466 1.00 91.75 198 ILE A N 1
ATOM 1516 C CA . ILE A 1 198 ? -7.074 3.842 17.172 1.00 91.75 198 ILE A CA 1
ATOM 1517 C C . ILE A 1 198 ? -6.779 2.900 18.341 1.00 91.75 198 ILE A C 1
ATOM 1519 O O . ILE A 1 198 ? -7.227 3.160 19.460 1.00 91.75 198 ILE A O 1
ATOM 1523 N N . LEU A 1 199 ? -5.978 1.858 18.116 1.00 90.06 199 LEU A N 1
ATOM 1524 C CA . LEU A 1 199 ? -5.516 0.953 19.171 1.00 90.06 199 LEU A CA 1
ATOM 1525 C C . LEU A 1 199 ? -4.766 1.704 20.279 1.00 90.06 199 LEU A C 1
ATOM 1527 O O . LEU A 1 199 ? -5.074 1.553 21.463 1.00 90.06 199 LEU A O 1
ATOM 1531 N N . ALA A 1 200 ? -3.833 2.577 19.903 1.00 89.31 200 ALA A N 1
ATOM 1532 C CA . ALA A 1 200 ? -3.065 3.394 20.834 1.00 89.31 200 ALA A CA 1
ATOM 1533 C C . ALA A 1 200 ? -3.929 4.376 21.644 1.00 89.31 200 ALA A C 1
ATOM 1535 O O . ALA A 1 200 ? -3.566 4.733 22.768 1.00 89.31 200 ALA A O 1
ATOM 1536 N N . SER A 1 201 ? -5.096 4.781 21.124 1.00 88.00 201 SER A N 1
ATOM 1537 C CA . SER A 1 201 ? -6.037 5.650 21.847 1.00 88.00 201 SER A CA 1
ATOM 1538 C C . SER A 1 201 ? -6.644 4.983 23.091 1.00 88.00 201 SER A C 1
ATOM 1540 O O . SER A 1 201 ? -7.181 5.684 23.955 1.00 88.00 201 SER A O 1
ATOM 1542 N N . GLY A 1 202 ? -6.522 3.652 23.210 1.00 81.75 202 GLY A N 1
ATOM 1543 C CA . GLY A 1 202 ? -7.156 2.836 24.247 1.00 81.75 202 GLY A CA 1
ATOM 1544 C C . GLY A 1 202 ? -8.556 2.359 23.848 1.00 81.75 202 GLY A C 1
ATOM 1545 O O . GLY A 1 202 ? -9.448 2.327 24.698 1.00 81.75 202 GLY A O 1
ATOM 1546 N N . ALA A 1 203 ? -8.763 2.082 22.556 1.00 79.56 203 ALA A N 1
ATOM 1547 C CA . ALA A 1 203 ? -9.965 1.444 22.016 1.00 79.56 203 ALA A CA 1
ATOM 1548 C C . ALA A 1 203 ? -9.890 -0.080 22.221 1.00 79.56 203 ALA A C 1
ATOM 1550 O O . ALA A 1 203 ? -8.848 -0.674 21.928 1.00 79.56 203 ALA A O 1
ATOM 1551 N N . GLY A 1 204 ? -10.959 -0.721 22.708 1.00 73.38 204 GLY A N 1
ATOM 1552 C CA . GLY A 1 204 ? -10.973 -2.177 22.927 1.00 73.38 204 GLY A CA 1
ATOM 1553 C C . GLY A 1 204 ? -10.111 -2.667 24.105 1.00 73.38 204 GLY A C 1
ATOM 1554 O O . GLY A 1 204 ? -9.622 -3.799 24.090 1.00 73.38 204 GLY A O 1
ATOM 1555 N N . GLU A 1 205 ? -9.872 -1.822 25.113 1.00 78.31 205 GLU A N 1
ATOM 1556 C CA . GLU A 1 205 ? -9.335 -2.239 26.419 1.00 78.31 205 GLU A CA 1
ATOM 1557 C C . GLU A 1 205 ? -10.503 -2.599 27.353 1.00 78.31 205 GLU A C 1
ATOM 1559 O O . GLU A 1 205 ? -11.294 -1.728 27.707 1.00 78.31 205 GLU A O 1
ATOM 1564 N N . LEU A 1 206 ? -10.595 -3.870 27.771 1.00 62.06 206 LEU A N 1
ATOM 1565 C CA . LEU A 1 206 ? -11.695 -4.376 28.610 1.00 62.06 206 LEU A CA 1
ATOM 1566 C C . LEU A 1 206 ? -11.697 -3.766 30.028 1.00 62.06 206 LEU A C 1
ATOM 1568 O O . LEU A 1 206 ? -12.754 -3.533 30.603 1.00 62.06 206 LEU A O 1
ATOM 1572 N N . TYR A 1 207 ? -10.511 -3.460 30.571 1.00 58.47 207 TYR A N 1
ATOM 1573 C CA . TYR A 1 207 ? -10.324 -2.816 31.876 1.00 58.47 207 TYR A CA 1
ATOM 1574 C C . TYR A 1 207 ? -9.572 -1.493 31.710 1.00 58.47 207 TYR A C 1
ATOM 1576 O O . TYR A 1 207 ? -8.350 -1.454 31.548 1.00 58.47 207 TYR A O 1
ATOM 1584 N N . ARG A 1 208 ? -10.316 -0.383 31.720 1.00 61.19 208 ARG A N 1
ATOM 1585 C CA . ARG A 1 208 ? -9.795 0.945 31.374 1.00 61.19 208 ARG A CA 1
ATOM 1586 C C . ARG A 1 208 ? -9.163 1.632 32.591 1.00 61.19 208 ARG A C 1
ATOM 1588 O O . ARG A 1 208 ? -9.865 2.201 33.416 1.00 61.19 208 ARG A O 1
ATOM 1595 N N . GLN A 1 209 ? -7.831 1.622 32.686 1.00 62.84 209 GLN A N 1
ATOM 1596 C CA . GLN A 1 209 ? -7.100 2.324 33.762 1.00 62.84 209 GLN A CA 1
ATOM 1597 C C . GLN A 1 209 ? -6.818 3.807 33.456 1.00 62.84 209 GLN A C 1
ATOM 1599 O O . GLN A 1 209 ? -6.634 4.604 34.371 1.00 62.84 209 GLN A O 1
ATOM 1604 N N . LYS A 1 210 ? -6.764 4.197 32.172 1.00 70.44 210 LYS A N 1
ATOM 1605 C CA . LYS A 1 210 ? -6.517 5.584 31.732 1.00 70.44 210 LYS A CA 1
ATOM 1606 C C . LYS A 1 210 ? -7.584 6.070 30.752 1.00 70.44 210 LYS A C 1
ATOM 1608 O O . LYS A 1 210 ? -7.990 5.286 29.885 1.00 70.44 210 LYS A O 1
ATOM 1613 N N . PRO A 1 211 ? -7.969 7.360 30.806 1.00 71.94 211 PRO A N 1
ATOM 1614 C CA . PRO A 1 211 ? -8.931 7.934 29.874 1.00 71.94 211 PRO A CA 1
ATOM 1615 C C . PRO A 1 211 ? -8.442 7.843 28.421 1.00 71.94 211 PRO A C 1
ATOM 1617 O O . PRO A 1 211 ? -7.248 7.666 28.141 1.00 71.94 211 PRO A O 1
ATOM 1620 N N . ARG A 1 212 ? -9.397 7.921 27.491 1.00 76.31 212 ARG A N 1
ATOM 1621 C CA . ARG A 1 212 ? -9.151 7.819 26.052 1.00 76.31 212 ARG A CA 1
ATOM 1622 C C . ARG A 1 212 ? -8.498 9.089 25.518 1.00 76.31 212 ARG A C 1
ATOM 1624 O O . ARG A 1 212 ? -8.965 10.190 25.805 1.00 76.31 212 ARG A O 1
ATOM 1631 N N . SER A 1 213 ? -7.480 8.934 24.676 1.00 83.38 213 SER A N 1
ATOM 1632 C CA . SER A 1 213 ? -6.959 10.066 23.908 1.00 83.38 213 SER A CA 1
ATOM 1633 C C . SER A 1 213 ? -7.876 10.343 22.715 1.00 83.38 213 SER A C 1
ATOM 1635 O O . SER A 1 213 ? -7.861 9.603 21.729 1.00 83.38 213 SER A O 1
ATOM 1637 N N . ARG A 1 214 ? -8.702 11.393 22.815 1.00 84.00 214 ARG A N 1
ATOM 1638 C CA . ARG A 1 214 ? -9.657 11.774 21.757 1.00 84.00 214 ARG A CA 1
ATOM 1639 C C . ARG A 1 214 ? -8.963 12.220 20.470 1.00 84.00 214 ARG A C 1
ATOM 1641 O O . ARG A 1 214 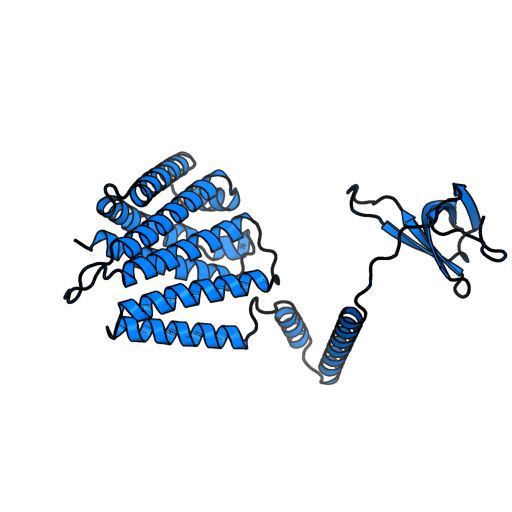? -9.457 11.918 19.390 1.00 84.00 214 ARG A O 1
ATOM 1648 N N . SER A 1 215 ? -7.815 12.892 20.578 1.00 88.62 215 SER A N 1
ATOM 1649 C CA . SER A 1 215 ? -7.054 13.344 19.408 1.00 88.62 215 SER A CA 1
ATOM 1650 C C . SER A 1 215 ? -6.552 12.163 18.583 1.00 88.62 215 SER A C 1
ATOM 1652 O O . SER A 1 215 ? -6.776 12.120 17.383 1.00 88.62 215 SER A O 1
ATOM 1654 N N . LEU A 1 216 ? -5.963 11.159 19.237 1.00 89.00 216 LEU A N 1
ATOM 1655 C CA . LEU A 1 216 ? -5.368 10.008 18.557 1.00 89.00 216 LEU A CA 1
ATOM 1656 C C . LEU A 1 216 ? -6.414 9.120 17.869 1.00 89.00 216 LEU A C 1
ATOM 1658 O O . LEU A 1 216 ? -6.193 8.638 16.761 1.00 89.00 216 LEU A O 1
ATOM 1662 N N . GLN A 1 217 ? -7.571 8.943 18.514 1.00 90.56 217 GLN A N 1
ATOM 1663 C CA . GLN A 1 217 ? -8.702 8.249 17.906 1.00 90.56 217 GLN A CA 1
ATOM 1664 C C . GLN A 1 217 ? -9.227 9.008 16.682 1.00 90.56 217 GLN A C 1
ATOM 1666 O O . GLN A 1 217 ? -9.436 8.386 15.644 1.00 90.56 217 GLN A O 1
ATOM 1671 N N . SER A 1 218 ? -9.425 10.326 16.801 1.00 92.06 218 SER A N 1
ATOM 1672 C CA . SER A 1 218 ? -9.912 11.168 15.702 1.00 92.06 218 SER A CA 1
ATOM 1673 C C . SER A 1 218 ? -8.962 11.118 14.502 1.00 92.06 218 SER A C 1
ATOM 1675 O O . SER A 1 218 ? -9.394 10.841 13.386 1.00 92.06 218 SER A O 1
ATOM 1677 N N . THR A 1 219 ? -7.647 11.237 14.726 1.00 93.75 219 THR A N 1
ATOM 1678 C CA . THR A 1 219 ? -6.647 11.092 13.655 1.00 93.75 219 THR A CA 1
ATOM 1679 C C . THR A 1 219 ? -6.738 9.728 12.963 1.00 93.75 219 THR A C 1
ATOM 1681 O O . THR A 1 219 ? -6.707 9.656 11.736 1.00 93.75 219 THR A O 1
ATOM 1684 N N . GLY A 1 220 ? -6.891 8.639 13.724 1.00 91.81 220 GLY A N 1
ATOM 1685 C CA . GLY A 1 220 ? -7.029 7.303 13.140 1.00 91.81 220 GLY A CA 1
ATOM 1686 C C . GLY A 1 220 ? -8.334 7.106 12.355 1.00 91.81 220 GLY A C 1
ATOM 1687 O O . GLY A 1 220 ? -8.321 6.466 11.304 1.00 91.81 220 GLY A O 1
ATOM 1688 N N . GLN A 1 221 ? -9.441 7.709 12.802 1.00 93.31 221 GLN A N 1
ATOM 1689 C CA . GLN A 1 221 ? -10.711 7.734 12.060 1.00 93.31 221 GLN A CA 1
ATOM 1690 C C . GLN A 1 221 ? -10.577 8.501 10.741 1.00 93.31 221 GLN A C 1
ATOM 1692 O O . GLN A 1 221 ? -11.038 8.017 9.709 1.00 93.31 221 GLN A O 1
ATOM 1697 N N . VAL A 1 222 ? -9.880 9.640 10.745 1.00 95.12 222 VAL A N 1
ATOM 1698 C CA . VAL A 1 222 ? -9.601 10.411 9.524 1.00 95.12 222 VAL A CA 1
ATOM 1699 C C . VAL A 1 222 ? -8.793 9.584 8.522 1.00 95.12 222 VAL A C 1
ATOM 1701 O O . VAL A 1 222 ? -9.127 9.572 7.340 1.00 95.12 222 VAL A O 1
ATOM 1704 N N . PHE A 1 223 ? -7.780 8.835 8.969 1.00 95.75 223 PHE A N 1
ATOM 1705 C CA . PHE A 1 223 ? -6.996 7.958 8.087 1.00 95.75 223 PHE A CA 1
ATOM 1706 C C . PHE A 1 223 ? -7.829 6.828 7.468 1.00 95.75 223 PHE A C 1
ATOM 1708 O O . PHE A 1 223 ? -7.671 6.544 6.279 1.00 95.75 223 PHE A O 1
ATOM 1715 N N . LEU A 1 224 ? -8.761 6.233 8.221 1.00 94.38 224 LEU A N 1
ATOM 1716 C CA . LEU A 1 224 ? -9.737 5.287 7.663 1.00 94.38 224 LEU A CA 1
ATOM 1717 C C . LEU A 1 224 ? -10.677 5.964 6.653 1.00 94.38 224 LEU A C 1
ATOM 1719 O O . LEU A 1 224 ? -10.960 5.391 5.604 1.00 94.38 224 LEU A O 1
ATOM 1723 N N . GLY A 1 225 ? -11.117 7.195 6.927 1.00 94.81 225 GLY A N 1
ATOM 1724 C CA . GLY A 1 225 ? -11.925 7.988 5.999 1.00 94.81 225 GLY A CA 1
ATOM 1725 C C . GLY A 1 225 ? -11.207 8.264 4.674 1.00 94.81 225 GLY A C 1
ATOM 1726 O O . GLY A 1 225 ? -11.772 8.023 3.609 1.00 94.81 225 GLY A O 1
ATOM 1727 N N . ILE A 1 226 ? -9.938 8.685 4.726 1.00 95.12 226 ILE A N 1
ATOM 1728 C CA . ILE A 1 226 ? -9.096 8.900 3.535 1.00 95.12 226 ILE A CA 1
ATOM 1729 C C . ILE A 1 226 ? -8.955 7.603 2.731 1.00 95.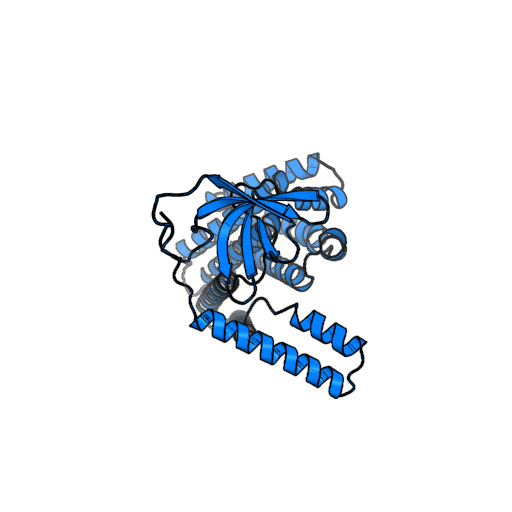12 226 ILE A C 1
ATOM 1731 O O . ILE A 1 226 ? -9.100 7.619 1.510 1.00 95.12 226 ILE A O 1
ATOM 1735 N N . TYR A 1 227 ? -8.731 6.470 3.400 1.00 95.12 227 TYR A N 1
ATOM 1736 C CA . TYR A 1 227 ? -8.665 5.164 2.744 1.00 95.12 227 TYR A CA 1
ATOM 1737 C C . TYR A 1 227 ? -9.943 4.822 1.969 1.00 95.12 227 TYR A C 1
ATOM 1739 O O . TYR A 1 227 ? -9.860 4.385 0.822 1.00 95.12 227 TYR A O 1
ATOM 1747 N N . LEU A 1 228 ? -11.115 5.076 2.551 1.00 94.56 228 LEU A N 1
ATOM 1748 C CA . LEU A 1 228 ? -12.398 4.829 1.890 1.00 94.56 228 LEU A CA 1
ATOM 1749 C C . LEU A 1 228 ? -12.614 5.744 0.677 1.00 94.56 228 LEU A C 1
ATOM 1751 O O . LEU A 1 228 ? -13.116 5.277 -0.345 1.00 94.56 228 LEU A O 1
ATOM 1755 N N . ILE A 1 229 ? -12.173 7.008 0.743 1.00 94.62 229 ILE A N 1
ATOM 1756 C CA . ILE A 1 229 ? -12.167 7.909 -0.424 1.00 94.62 229 ILE A CA 1
ATOM 1757 C C . ILE A 1 229 ? -11.274 7.340 -1.524 1.00 94.62 229 ILE A C 1
ATOM 1759 O O . ILE A 1 229 ? -11.697 7.269 -2.676 1.00 94.62 229 ILE A O 1
ATOM 1763 N N . CYS A 1 230 ? -10.058 6.904 -1.184 1.00 93.12 230 CYS A N 1
ATOM 1764 C CA . CYS A 1 230 ? -9.158 6.286 -2.154 1.00 93.12 230 CYS A CA 1
ATOM 1765 C C . CYS A 1 230 ? -9.772 5.021 -2.765 1.00 93.12 230 CYS A C 1
ATOM 1767 O O . CYS A 1 230 ? -9.670 4.827 -3.972 1.00 93.12 230 CYS A O 1
ATOM 1769 N N . GLN A 1 231 ? -10.453 4.192 -1.970 1.00 90.69 231 GLN A N 1
ATOM 1770 C CA . GLN A 1 231 ? -11.107 2.983 -2.466 1.00 90.69 231 GLN A CA 1
ATOM 1771 C C . GLN A 1 231 ? -12.263 3.307 -3.426 1.00 90.69 231 GLN A C 1
ATOM 1773 O O . GLN A 1 231 ? -12.384 2.667 -4.473 1.00 90.69 231 GLN A O 1
ATOM 1778 N N . ALA A 1 232 ? -13.070 4.324 -3.105 1.00 92.12 232 ALA A N 1
ATOM 1779 C CA . ALA A 1 232 ? -14.135 4.828 -3.969 1.00 92.12 232 ALA A CA 1
ATOM 1780 C C . ALA A 1 232 ? -13.577 5.427 -5.274 1.00 92.12 232 ALA A C 1
ATOM 1782 O O . ALA A 1 232 ? -14.094 5.152 -6.355 1.00 92.12 232 ALA A O 1
ATOM 1783 N N . TYR A 1 233 ? -12.484 6.188 -5.190 1.00 91.38 233 TYR A N 1
ATOM 1784 C CA . TYR A 1 233 ? -11.789 6.736 -6.354 1.00 91.38 233 TYR A CA 1
ATOM 1785 C C . TYR A 1 233 ? -11.232 5.630 -7.260 1.00 91.38 233 TYR A C 1
ATOM 1787 O O . TYR A 1 233 ? -11.461 5.645 -8.471 1.00 91.38 233 TYR A O 1
ATOM 1795 N N . SER A 1 234 ? -10.557 4.634 -6.677 1.00 88.25 234 SER A N 1
ATOM 1796 C CA . SER A 1 234 ? -10.026 3.481 -7.408 1.00 88.25 234 SER A CA 1
ATOM 1797 C C . SER A 1 234 ? -11.124 2.740 -8.171 1.00 88.25 234 SER A C 1
ATOM 1799 O O . SER A 1 234 ? -10.925 2.413 -9.333 1.00 88.25 234 SER A O 1
ATOM 1801 N N . LEU A 1 235 ? -12.312 2.558 -7.588 1.00 86.50 235 LEU A N 1
ATOM 1802 C CA . LEU A 1 235 ? -13.440 1.902 -8.267 1.00 86.50 235 LEU A CA 1
ATOM 1803 C C . LEU A 1 235 ? -13.893 2.606 -9.557 1.00 86.50 235 LEU A C 1
ATOM 1805 O O . LEU A 1 235 ? -14.356 1.935 -10.479 1.00 86.50 235 LEU A O 1
ATOM 1809 N N . GLN A 1 236 ? -13.778 3.935 -9.629 1.00 85.75 236 GLN A N 1
ATOM 1810 C CA . GLN A 1 236 ? -14.201 4.706 -10.803 1.00 85.75 236 GLN A CA 1
ATOM 1811 C C . GLN A 1 236 ? -13.082 4.917 -11.824 1.00 85.75 236 GLN A C 1
ATOM 1813 O O . GLN A 1 236 ? -13.339 4.883 -13.026 1.00 85.75 236 GLN A O 1
ATOM 1818 N N . HIS A 1 237 ? -11.857 5.161 -11.357 1.00 86.38 237 HIS A N 1
ATOM 1819 C CA . HIS A 1 237 ? -10.755 5.584 -12.222 1.00 86.38 237 HIS A CA 1
ATOM 1820 C C . HIS A 1 237 ? -9.847 4.426 -12.665 1.00 86.38 237 HIS A C 1
ATOM 1822 O O . HIS A 1 237 ? -9.300 4.462 -13.767 1.00 86.38 237 HIS A O 1
ATOM 1828 N N . SER A 1 238 ? -9.695 3.388 -11.835 1.00 84.88 238 SER A N 1
ATOM 1829 C CA . SER A 1 238 ? -8.864 2.216 -12.136 1.00 84.88 238 SER A CA 1
ATOM 1830 C C . SER A 1 238 ? -9.678 1.190 -12.918 1.00 84.88 238 SER A C 1
ATOM 1832 O O . SER A 1 238 ? -10.633 0.593 -12.407 1.00 84.88 238 SER A O 1
ATOM 1834 N N . LYS A 1 239 ? -9.307 0.967 -14.184 1.00 82.69 239 LYS A N 1
ATOM 1835 C CA . LYS A 1 239 ? -9.968 -0.032 -15.040 1.00 82.69 239 LYS A CA 1
ATOM 1836 C C . LYS A 1 239 ? -9.736 -1.441 -14.494 1.00 82.69 239 LYS A C 1
ATOM 1838 O O . LYS A 1 239 ? -10.608 -2.300 -14.590 1.00 82.69 239 LYS A O 1
ATOM 1843 N N . GLU A 1 240 ? -8.567 -1.660 -13.909 1.00 81.38 240 GLU A N 1
ATOM 1844 C CA . GLU A 1 240 ? -8.095 -2.921 -13.355 1.00 81.38 240 GLU A CA 1
ATOM 1845 C C . GLU A 1 240 ? -8.920 -3.341 -12.139 1.00 81.38 240 GLU A C 1
ATOM 1847 O O . GLU A 1 240 ? -9.361 -4.493 -12.069 1.00 81.38 240 GLU A O 1
ATOM 1852 N N . ASP A 1 241 ? -9.175 -2.396 -11.228 1.00 79.44 241 ASP A N 1
ATOM 1853 C CA . ASP A 1 241 ? -10.024 -2.624 -10.058 1.00 79.44 241 ASP A CA 1
ATOM 1854 C C . ASP A 1 241 ? -11.480 -2.816 -10.487 1.00 79.44 241 ASP A C 1
ATOM 1856 O O . ASP A 1 241 ? -12.119 -3.778 -10.072 1.00 79.44 241 ASP A O 1
ATOM 1860 N N . ARG A 1 242 ? -11.995 -1.982 -11.398 1.00 83.94 242 ARG A N 1
ATOM 1861 C CA . ARG A 1 242 ? -13.365 -2.121 -11.914 1.00 83.94 242 ARG A CA 1
ATOM 1862 C C . ARG A 1 242 ? -13.631 -3.508 -12.506 1.00 83.94 242 ARG A C 1
ATOM 1864 O O . ARG A 1 242 ? -14.661 -4.108 -12.212 1.00 83.94 242 ARG A O 1
ATOM 1871 N N . LEU A 1 243 ? -12.698 -4.037 -13.301 1.00 82.38 243 LEU A N 1
ATOM 1872 C CA . LEU A 1 243 ? -12.802 -5.381 -13.882 1.00 82.38 243 LEU A CA 1
ATOM 1873 C C . LEU A 1 243 ? -12.746 -6.486 -12.821 1.00 82.38 243 LEU A C 1
ATOM 1875 O O . LEU A 1 243 ? -13.481 -7.466 -12.929 1.00 82.38 243 LEU A O 1
ATOM 1879 N N . ALA A 1 244 ? -11.928 -6.318 -11.777 1.00 80.44 244 ALA A N 1
ATOM 1880 C CA . ALA A 1 244 ? -11.871 -7.272 -10.672 1.00 80.44 244 ALA A CA 1
ATOM 1881 C C . ALA A 1 244 ? -13.230 -7.383 -9.963 1.00 80.44 244 ALA A C 1
ATOM 1883 O O . ALA A 1 244 ? -13.697 -8.492 -9.708 1.00 80.44 244 ALA A O 1
ATOM 1884 N N . TYR A 1 245 ? -13.888 -6.247 -9.708 1.00 80.38 245 TYR A N 1
ATOM 1885 C CA . TYR A 1 245 ? -15.214 -6.209 -9.083 1.00 80.38 245 TYR A CA 1
ATOM 1886 C C . TYR A 1 245 ? -16.309 -6.751 -10.019 1.00 80.38 245 TYR A C 1
ATOM 1888 O O . TYR A 1 245 ? -17.146 -7.529 -9.569 1.00 80.38 245 TYR A O 1
ATOM 1896 N N . LEU A 1 246 ? -16.290 -6.404 -11.314 1.00 81.38 246 LEU A N 1
ATOM 1897 C CA . LEU A 1 246 ? -17.291 -6.869 -12.290 1.00 81.38 246 LEU A CA 1
ATOM 1898 C C . LEU A 1 246 ? -17.269 -8.385 -12.509 1.00 81.38 246 LEU A C 1
ATOM 1900 O O . LEU A 1 246 ? -18.324 -8.992 -12.656 1.00 81.38 246 LEU A O 1
ATOM 1904 N N . ASN A 1 247 ? -16.081 -8.989 -12.541 1.00 76.50 247 ASN A N 1
ATOM 1905 C CA . ASN A 1 247 ? -15.946 -10.418 -12.828 1.00 76.50 247 ASN A CA 1
ATOM 1906 C C . ASN A 1 247 ? -16.346 -11.312 -11.644 1.00 76.50 247 ASN A C 1
ATOM 1908 O O . ASN A 1 247 ? -16.670 -12.477 -11.857 1.00 76.50 247 ASN A O 1
ATOM 1912 N N . HIS A 1 248 ? -16.316 -10.792 -10.412 1.00 72.94 248 HIS A N 1
ATOM 1913 C CA . HIS A 1 248 ? -16.490 -11.601 -9.199 1.00 72.94 248 HIS A CA 1
ATOM 1914 C C . HIS A 1 248 ? -17.767 -11.287 -8.416 1.00 72.94 248 HIS A C 1
ATOM 1916 O O . HIS A 1 248 ? -18.252 -12.150 -7.685 1.00 72.94 248 HIS A O 1
ATOM 1922 N N . ILE A 1 249 ? -18.328 -10.081 -8.549 1.00 72.94 249 ILE A N 1
ATOM 1923 C CA . ILE A 1 249 ? -19.571 -9.709 -7.870 1.00 72.94 249 ILE A CA 1
ATOM 1924 C C . ILE A 1 249 ? -20.751 -9.912 -8.822 1.00 72.94 249 ILE A C 1
ATOM 1926 O O . ILE A 1 249 ? -20.854 -9.285 -9.877 1.00 72.94 249 ILE A O 1
ATOM 1930 N N . LEU A 1 250 ? -21.680 -10.775 -8.410 1.00 65.56 250 LEU A N 1
ATOM 1931 C CA . LEU A 1 250 ? -22.972 -10.960 -9.064 1.00 65.56 250 LEU A CA 1
ATOM 1932 C C . LEU A 1 250 ? -23.788 -9.664 -8.928 1.00 65.56 250 LEU A C 1
ATOM 1934 O O . LEU A 1 250 ? -24.239 -9.325 -7.836 1.00 65.56 250 LEU A O 1
ATOM 1938 N N . GLY A 1 251 ? -23.958 -8.931 -10.029 1.00 68.56 251 GLY A N 1
ATOM 1939 C CA . GLY A 1 251 ? -24.723 -7.676 -10.050 1.00 68.56 251 GLY A CA 1
ATOM 1940 C C . GLY A 1 251 ? -24.191 -6.588 -10.985 1.00 68.56 251 GLY A C 1
ATOM 1941 O O . GLY A 1 251 ? -24.835 -5.548 -11.146 1.00 68.56 251 GLY A O 1
ATOM 1942 N N . GLY A 1 252 ? -23.055 -6.833 -11.646 1.00 82.00 252 GLY A N 1
ATOM 1943 C CA . GLY A 1 252 ? -22.564 -5.998 -12.742 1.00 82.00 252 GLY A CA 1
ATOM 1944 C C . GLY A 1 252 ? -22.302 -4.544 -12.331 1.00 82.00 252 GLY A C 1
ATOM 1945 O O . GLY A 1 252 ? -21.789 -4.256 -11.248 1.00 82.00 252 GLY A O 1
ATOM 1946 N N . GLU A 1 253 ? -22.638 -3.599 -13.209 1.00 85.12 253 GLU A N 1
ATOM 1947 C CA . GLU A 1 253 ? -22.320 -2.180 -12.997 1.00 85.12 253 GLU A CA 1
ATOM 1948 C C . GLU A 1 253 ? -23.111 -1.534 -11.849 1.00 85.12 253 GLU A C 1
ATOM 1950 O O . GLU A 1 253 ? -22.581 -0.661 -11.159 1.00 85.12 253 GLU A O 1
ATOM 1955 N N . LEU A 1 254 ? -24.340 -1.993 -11.590 1.00 85.56 254 LEU A N 1
ATOM 1956 C CA . LEU A 1 254 ? -25.185 -1.458 -10.518 1.00 85.56 254 LEU A CA 1
ATOM 1957 C C . LEU A 1 254 ? -24.564 -1.708 -9.142 1.00 85.56 254 LEU A C 1
ATOM 1959 O O . LEU A 1 254 ? -24.500 -0.798 -8.315 1.00 85.56 254 LEU A O 1
ATOM 1963 N N . THR A 1 255 ? -24.035 -2.912 -8.904 1.00 85.31 255 THR A N 1
ATOM 1964 C CA . THR A 1 255 ? -23.349 -3.222 -7.640 1.00 85.31 255 THR A CA 1
ATOM 1965 C C . THR A 1 255 ? -22.104 -2.373 -7.422 1.00 85.31 255 THR A C 1
ATOM 1967 O O . THR A 1 255 ? -21.831 -1.968 -6.293 1.00 85.31 255 THR A O 1
ATOM 1970 N N . LEU A 1 256 ? -21.379 -2.030 -8.489 1.00 86.62 256 LEU A N 1
ATOM 1971 C CA . LEU A 1 256 ? -20.229 -1.130 -8.407 1.00 86.62 256 LEU A CA 1
ATOM 1972 C C . LEU A 1 256 ? -20.629 0.298 -8.041 1.00 86.62 256 LEU A C 1
ATOM 1974 O O . LEU A 1 256 ? -19.974 0.915 -7.203 1.00 86.62 256 LEU A O 1
ATOM 1978 N N . GLN A 1 257 ? -21.705 0.819 -8.636 1.00 88.88 257 GLN A N 1
ATOM 1979 C CA . GLN A 1 257 ? -22.221 2.144 -8.288 1.00 88.88 257 GLN A CA 1
ATOM 1980 C C . GLN A 1 257 ? -22.709 2.191 -6.836 1.00 88.88 257 GLN A C 1
ATOM 1982 O O . GLN A 1 257 ? -22.394 3.138 -6.117 1.00 88.88 257 GLN A O 1
ATOM 1987 N N . LEU A 1 258 ? -23.405 1.147 -6.375 1.00 90.94 258 LEU A N 1
ATOM 1988 C CA . LEU A 1 258 ? -23.829 1.033 -4.979 1.00 90.94 258 LEU A CA 1
ATOM 1989 C C . LEU A 1 258 ? -22.634 0.974 -4.020 1.00 90.94 258 LEU A C 1
ATOM 1991 O O . LEU A 1 258 ? -22.639 1.676 -3.012 1.00 90.94 258 LEU A O 1
ATOM 1995 N N . LEU A 1 259 ? -21.590 0.204 -4.343 1.00 90.06 259 LEU A N 1
ATOM 1996 C CA . LEU A 1 259 ? -20.359 0.150 -3.547 1.00 90.06 259 LEU A CA 1
ATOM 1997 C C . LEU A 1 259 ? -19.626 1.493 -3.520 1.00 90.06 259 LEU A C 1
ATOM 1999 O O . LEU A 1 259 ? -19.151 1.902 -2.464 1.00 90.06 259 LEU A O 1
ATOM 2003 N N . PHE A 1 260 ? -19.567 2.206 -4.646 1.00 92.69 260 PHE A N 1
ATOM 2004 C CA . PHE A 1 260 ? -18.993 3.550 -4.700 1.00 92.69 260 PHE A CA 1
ATOM 2005 C C . PHE A 1 260 ? -19.726 4.515 -3.758 1.00 92.69 260 PHE A C 1
ATOM 2007 O O . PHE A 1 260 ? -19.090 5.177 -2.936 1.00 92.69 260 PHE A O 1
ATOM 2014 N N . VAL A 1 261 ? -21.061 4.559 -3.840 1.00 93.94 261 VAL A N 1
ATOM 2015 C CA . VAL A 1 261 ? -21.886 5.406 -2.965 1.00 93.94 261 VAL A CA 1
ATOM 2016 C C . VAL A 1 261 ? -21.711 4.995 -1.504 1.00 93.94 261 VAL A C 1
ATOM 2018 O O . VAL A 1 261 ? -21.527 5.855 -0.644 1.00 93.94 261 VAL A O 1
ATOM 2021 N N . LEU A 1 262 ? -21.696 3.691 -1.221 1.00 94.12 262 LEU A N 1
ATOM 2022 C CA . LEU A 1 262 ? -21.498 3.161 0.124 1.00 94.12 262 LEU A CA 1
ATOM 2023 C C . LEU A 1 262 ? -20.146 3.585 0.710 1.00 94.12 262 LEU A C 1
ATOM 2025 O O . LEU A 1 262 ? -20.110 4.128 1.813 1.00 94.12 262 LEU A O 1
ATOM 2029 N N . TYR A 1 263 ? -19.042 3.398 -0.018 1.00 93.94 263 TYR A N 1
ATOM 2030 C CA . TYR A 1 263 ? -17.719 3.824 0.444 1.00 93.94 263 TYR A CA 1
ATOM 2031 C C . TYR A 1 263 ? -17.631 5.342 0.630 1.00 93.94 263 TYR A C 1
ATOM 2033 O O . TYR A 1 263 ? -17.033 5.787 1.609 1.00 93.94 263 TYR A O 1
ATOM 2041 N N . GLY A 1 264 ? -18.275 6.133 -0.235 1.00 94.00 264 GLY A N 1
ATOM 2042 C CA . GLY A 1 264 ? -18.366 7.587 -0.078 1.00 94.00 264 GLY A CA 1
ATOM 2043 C C . GLY A 1 264 ? -19.117 8.013 1.189 1.00 94.00 264 GLY A C 1
ATOM 2044 O O . GLY A 1 264 ? -18.626 8.847 1.949 1.00 94.00 264 GLY A O 1
ATOM 2045 N N . LEU A 1 265 ? -20.273 7.404 1.469 1.00 94.94 265 LEU A N 1
ATOM 2046 C CA . LEU A 1 265 ? -21.050 7.679 2.685 1.00 94.94 265 LEU A CA 1
ATOM 2047 C C . LEU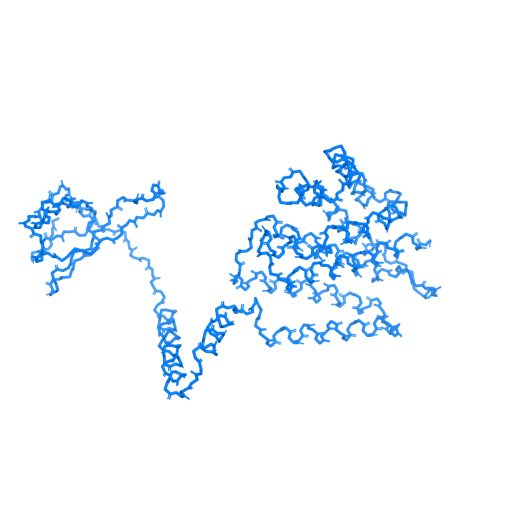 A 1 265 ? -20.294 7.269 3.954 1.00 94.94 265 LEU A C 1
ATOM 2049 O O . LEU A 1 265 ? -20.259 8.025 4.926 1.00 94.94 265 LEU A O 1
ATOM 2053 N N . LEU A 1 266 ? -19.646 6.101 3.936 1.00 94.56 266 LEU A N 1
ATOM 2054 C CA . LEU A 1 266 ? -18.812 5.645 5.048 1.00 94.56 266 LEU A CA 1
ATOM 2055 C C . LEU A 1 266 ? -17.626 6.592 5.269 1.00 94.56 266 LEU A C 1
ATOM 2057 O O . LEU A 1 266 ? -17.358 6.970 6.408 1.00 94.56 266 LEU A O 1
ATOM 2061 N N . ALA A 1 267 ? -16.955 7.034 4.202 1.00 94.56 267 ALA A N 1
ATOM 2062 C CA . ALA A 1 267 ? -15.860 7.995 4.297 1.00 94.56 267 ALA A CA 1
ATOM 2063 C C . ALA A 1 267 ? -16.296 9.301 4.973 1.00 94.56 267 ALA A C 1
ATOM 2065 O O . ALA A 1 267 ? -15.620 9.780 5.885 1.00 94.56 267 ALA A O 1
ATOM 2066 N N . LEU A 1 268 ? -17.449 9.848 4.574 1.00 94.69 268 LEU A N 1
ATOM 2067 C CA . LEU A 1 268 ? -18.014 11.053 5.184 1.00 94.69 268 LEU A CA 1
ATOM 2068 C C . LEU A 1 268 ? -18.338 10.845 6.667 1.00 94.69 268 LEU A C 1
ATOM 2070 O O . LEU A 1 268 ? -18.059 11.729 7.475 1.00 94.69 268 LEU A O 1
ATOM 2074 N N . ALA A 1 269 ? -18.866 9.681 7.053 1.00 93.38 269 ALA A N 1
ATOM 2075 C CA . ALA A 1 269 ? -19.129 9.357 8.456 1.00 93.38 269 ALA A CA 1
ATOM 2076 C C . ALA A 1 269 ? -17.836 9.336 9.297 1.00 93.38 269 ALA A C 1
ATOM 2078 O O . ALA A 1 269 ? -17.778 9.943 10.367 1.00 93.38 269 ALA A O 1
ATOM 2079 N N . PHE A 1 270 ? -16.764 8.715 8.791 1.00 93.12 270 PHE A N 1
ATOM 2080 C CA . PHE A 1 270 ? -15.469 8.679 9.482 1.00 93.12 270 PHE A CA 1
ATOM 2081 C C . PHE A 1 270 ? -14.778 10.047 9.554 1.00 93.12 270 PHE A C 1
ATOM 2083 O O . PHE A 1 270 ? -14.198 10.371 10.588 1.00 93.12 270 PHE A O 1
ATOM 2090 N N . LEU A 1 271 ? -14.855 10.859 8.494 1.00 93.00 271 LEU A N 1
ATOM 2091 C CA . LEU A 1 271 ? -14.242 12.195 8.457 1.00 93.00 271 LEU A CA 1
ATOM 2092 C C . LEU A 1 271 ? -14.999 13.222 9.300 1.00 93.00 271 LEU A C 1
ATOM 2094 O O . LEU A 1 271 ? -14.384 14.086 9.919 1.00 93.00 271 LEU A O 1
ATOM 2098 N N . SER A 1 272 ? -16.327 13.134 9.323 1.00 91.75 272 SER A N 1
ATOM 2099 C CA . SER A 1 272 ? -17.172 14.045 10.099 1.00 91.75 272 SER A CA 1
ATOM 2100 C C . SER A 1 272 ? -17.270 13.656 11.577 1.00 91.75 272 SER A C 1
ATOM 2102 O O . SER A 1 272 ? -17.659 14.479 12.403 1.00 91.75 272 SER A O 1
ATOM 2104 N N . GLY A 1 273 ? -16.934 12.409 11.925 1.00 87.19 273 GLY A N 1
ATOM 2105 C CA . GLY A 1 273 ? -17.080 11.873 13.278 1.00 87.19 273 GLY A CA 1
ATOM 2106 C C . GLY A 1 273 ? -18.526 11.527 13.661 1.00 87.19 273 GLY A C 1
ATOM 2107 O O . GLY A 1 273 ? -18.771 11.114 14.797 1.00 87.19 273 GLY A O 1
ATOM 2108 N N . TYR A 1 274 ? -19.486 11.650 12.738 1.00 87.81 274 TYR A N 1
ATOM 2109 C CA . TYR A 1 274 ? -20.885 11.291 12.973 1.00 87.81 274 TYR A CA 1
ATOM 2110 C C . TYR A 1 274 ? -21.134 9.808 12.699 1.00 87.81 274 TYR A C 1
ATOM 2112 O O . TYR A 1 274 ? -20.678 9.256 11.702 1.00 87.81 274 TYR A O 1
ATOM 2120 N N . TYR A 1 275 ? -21.887 9.154 13.589 1.00 89.06 275 TYR A N 1
ATOM 2121 C CA . TYR A 1 275 ? -22.286 7.744 13.466 1.00 89.06 275 TYR A CA 1
ATOM 2122 C C . TYR A 1 275 ? -21.131 6.758 13.199 1.00 89.06 275 TYR A C 1
ATOM 2124 O O . TYR A 1 275 ? -21.345 5.694 12.618 1.00 89.06 275 TYR A O 1
ATOM 2132 N N . VAL A 1 276 ? -19.916 7.058 13.678 1.00 90.12 276 VAL A N 1
ATOM 2133 C CA . VAL A 1 276 ? -18.709 6.254 13.400 1.00 90.12 276 VAL A CA 1
ATOM 2134 C C . VAL A 1 276 ? -18.878 4.785 13.782 1.00 90.12 276 VAL A C 1
ATOM 2136 O O . VAL A 1 276 ? -18.383 3.907 13.087 1.00 90.12 276 VAL A O 1
ATOM 2139 N N . ARG A 1 277 ? -19.615 4.495 14.857 1.00 89.75 277 ARG A N 1
ATOM 2140 C CA . ARG A 1 277 ? -19.882 3.118 15.286 1.00 89.75 277 ARG A CA 1
ATOM 2141 C C . ARG A 1 277 ? -20.708 2.339 14.263 1.00 89.75 277 ARG A C 1
ATOM 2143 O O . ARG A 1 277 ? -20.345 1.221 13.918 1.00 89.75 277 ARG A O 1
ATOM 2150 N N . VAL A 1 278 ? -21.793 2.932 13.766 1.00 92.00 278 VAL A N 1
ATOM 2151 C CA . VAL A 1 278 ? -22.651 2.302 12.750 1.00 92.00 278 VAL A CA 1
ATOM 2152 C C . VAL A 1 278 ? -21.873 2.157 11.445 1.00 92.00 278 VAL A C 1
ATOM 2154 O O . VAL A 1 278 ? -21.879 1.087 10.843 1.00 92.00 278 VAL A O 1
ATOM 2157 N N . ALA A 1 279 ? -21.121 3.190 11.054 1.00 92.81 279 ALA A N 1
ATOM 2158 C CA . ALA A 1 279 ? -20.241 3.127 9.893 1.00 92.81 279 ALA A CA 1
ATOM 2159 C C . ALA A 1 279 ? -19.197 2.003 10.024 1.00 92.81 279 ALA A C 1
ATOM 2161 O O . ALA A 1 279 ? -18.982 1.251 9.077 1.00 92.81 279 ALA A O 1
ATOM 2162 N N . ALA A 1 280 ? -18.599 1.826 11.206 1.00 92.69 280 ALA A N 1
ATOM 2163 C CA . ALA A 1 280 ? -17.665 0.739 11.483 1.00 92.69 280 ALA A CA 1
ATOM 2164 C C . ALA A 1 280 ? -18.339 -0.640 11.448 1.00 92.69 280 ALA A C 1
ATOM 2166 O O . ALA A 1 280 ? -17.751 -1.575 10.919 1.00 92.69 280 ALA A O 1
ATOM 2167 N N . GLN A 1 281 ? -19.571 -0.779 11.947 1.00 93.56 281 GLN A N 1
ATOM 2168 C CA . GLN A 1 281 ? -20.334 -2.031 11.862 1.00 93.56 281 GLN A CA 1
ATOM 2169 C C . GLN A 1 281 ? -20.641 -2.417 10.412 1.00 93.56 281 GLN A C 1
ATOM 2171 O O . GLN A 1 281 ? -20.402 -3.555 10.018 1.00 93.56 281 GLN A O 1
ATOM 2176 N N . VAL A 1 282 ? -21.107 -1.464 9.600 1.00 94.12 282 VAL A N 1
ATOM 2177 C CA . VAL A 1 282 ? -21.347 -1.688 8.166 1.00 94.12 282 VAL A CA 1
ATOM 2178 C C . VAL A 1 282 ? -20.041 -2.060 7.466 1.00 94.12 282 VAL A C 1
ATOM 2180 O O . VAL A 1 282 ? -19.978 -3.052 6.741 1.00 94.12 282 VAL A O 1
ATOM 2183 N N . LEU A 1 283 ? -18.967 -1.313 7.731 1.00 93.06 283 LEU A N 1
ATOM 2184 C CA . LEU A 1 283 ? -17.661 -1.572 7.137 1.00 93.06 283 LEU A CA 1
ATOM 2185 C C . LEU A 1 283 ? -17.075 -2.929 7.573 1.00 93.06 283 LEU A C 1
ATOM 2187 O O . LEU A 1 283 ? -16.438 -3.591 6.759 1.00 93.06 283 LEU A O 1
ATOM 2191 N N . ALA A 1 284 ? -17.333 -3.382 8.805 1.00 92.69 284 ALA A N 1
ATOM 2192 C CA . ALA A 1 284 ? -16.922 -4.698 9.300 1.00 92.69 284 ALA A CA 1
ATOM 2193 C C . ALA A 1 284 ? -17.609 -5.857 8.559 1.00 92.69 284 ALA A C 1
ATOM 2195 O O . ALA A 1 284 ? -17.042 -6.940 8.480 1.00 92.69 284 ALA A O 1
ATOM 2196 N N . VAL A 1 285 ? -18.799 -5.646 7.993 1.00 92.81 285 VAL A N 1
ATOM 2197 C CA . VAL A 1 285 ? -19.473 -6.655 7.156 1.00 92.81 285 VAL A CA 1
ATOM 2198 C C . VAL A 1 285 ? -18.946 -6.613 5.720 1.00 92.81 285 VAL A C 1
ATOM 2200 O O . VAL A 1 285 ? -18.726 -7.653 5.104 1.00 92.81 285 VAL A O 1
ATOM 2203 N N . VAL A 1 286 ? -18.702 -5.414 5.187 1.00 91.12 286 VAL A N 1
ATOM 2204 C CA . VAL A 1 286 ? -18.294 -5.218 3.786 1.00 91.12 286 VAL A CA 1
ATOM 2205 C C . VAL A 1 286 ? -16.828 -5.599 3.542 1.00 91.12 286 VAL A C 1
ATOM 2207 O O . VAL A 1 286 ? -16.521 -6.217 2.523 1.00 91.12 286 VAL A O 1
ATOM 2210 N N . LEU A 1 287 ? -15.912 -5.259 4.458 1.00 89.38 287 LEU A N 1
ATOM 2211 C CA . LEU A 1 287 ? -14.469 -5.497 4.294 1.00 89.38 287 LEU A CA 1
ATOM 2212 C C . LEU A 1 287 ? -14.107 -6.979 4.105 1.00 89.38 287 LEU A C 1
ATOM 2214 O O . LEU A 1 287 ? -13.383 -7.263 3.158 1.00 89.38 287 LEU A O 1
ATOM 2218 N N . PRO A 1 288 ? -14.586 -7.936 4.925 1.00 89.50 288 PRO A N 1
ATOM 2219 C CA . PRO A 1 288 ? -14.272 -9.353 4.735 1.00 89.50 288 PRO A CA 1
ATOM 2220 C C . PRO A 1 288 ? -14.722 -9.892 3.379 1.00 89.50 288 PRO A C 1
ATOM 2222 O O . PRO A 1 288 ? -13.990 -10.658 2.757 1.00 89.50 288 PRO A O 1
ATOM 2225 N N . LEU A 1 289 ? -15.891 -9.460 2.896 1.00 87.31 289 LEU A N 1
ATOM 2226 C CA . LEU A 1 289 ? -16.386 -9.839 1.572 1.00 87.31 289 LEU A CA 1
ATOM 2227 C C . LEU A 1 289 ? -15.464 -9.301 0.474 1.00 87.31 289 LEU A C 1
ATOM 2229 O O . LEU A 1 289 ? -15.091 -10.047 -0.427 1.00 87.31 289 LEU A O 1
ATOM 2233 N N . ALA A 1 290 ? -15.034 -8.041 0.582 1.00 85.38 290 ALA A N 1
ATOM 2234 C CA . ALA A 1 290 ? -14.065 -7.461 -0.344 1.00 85.38 290 ALA A CA 1
ATOM 2235 C C . ALA A 1 290 ? -12.700 -8.175 -0.275 1.00 85.38 290 ALA A C 1
ATOM 2237 O O . ALA A 1 290 ? -12.114 -8.482 -1.311 1.00 85.38 290 ALA A O 1
ATOM 2238 N N . ILE A 1 291 ? -12.211 -8.506 0.924 1.00 86.62 291 ILE A N 1
ATOM 2239 C CA . ILE A 1 291 ? -10.933 -9.209 1.102 1.00 86.62 291 ILE A CA 1
ATOM 2240 C C . ILE A 1 291 ? -10.994 -10.599 0.467 1.00 86.62 291 ILE A C 1
ATOM 2242 O O . ILE A 1 291 ? -10.094 -10.960 -0.280 1.00 86.62 291 ILE A O 1
ATOM 2246 N N . LEU A 1 292 ? -12.046 -11.377 0.723 1.00 85.00 292 LEU A N 1
ATOM 2247 C CA . LEU A 1 292 ? -12.149 -12.750 0.224 1.00 85.00 292 LEU A CA 1
ATOM 2248 C C . LEU A 1 292 ? -12.400 -12.808 -1.284 1.00 85.00 292 LEU A C 1
ATOM 2250 O O . LEU A 1 292 ? -11.735 -13.569 -1.983 1.00 85.00 292 LEU A O 1
ATOM 2254 N N . LEU A 1 293 ? -13.342 -12.008 -1.787 1.00 82.38 293 LEU A N 1
ATOM 2255 C CA . LEU A 1 293 ? -13.772 -12.088 -3.184 1.00 82.38 293 LEU A CA 1
ATOM 2256 C C . LEU A 1 293 ? -12.820 -11.364 -4.140 1.00 82.38 293 LEU A C 1
ATOM 2258 O O . LEU A 1 293 ? -12.730 -11.737 -5.306 1.00 82.38 293 LEU A O 1
ATOM 2262 N N . ILE A 1 294 ? -12.124 -10.328 -3.664 1.00 82.00 294 ILE A N 1
ATOM 2263 C CA . ILE A 1 294 ? -11.361 -9.419 -4.525 1.00 82.00 294 ILE A CA 1
ATOM 2264 C C . ILE A 1 294 ? -9.875 -9.566 -4.258 1.00 82.00 294 ILE A C 1
ATOM 2266 O O . ILE A 1 294 ? -9.127 -9.870 -5.181 1.00 82.00 294 ILE A O 1
ATOM 2270 N N . ASP A 1 295 ? -9.429 -9.363 -3.016 1.00 79.88 295 ASP A N 1
ATOM 2271 C CA . ASP A 1 295 ? -8.008 -9.488 -2.668 1.00 79.88 295 ASP A CA 1
ATOM 2272 C C . ASP A 1 295 ? -7.541 -10.958 -2.646 1.00 79.88 295 ASP A C 1
ATOM 2274 O O . ASP A 1 295 ? -6.406 -11.245 -3.030 1.00 79.88 295 ASP A O 1
ATOM 2278 N N . GLY A 1 296 ? -8.419 -11.886 -2.255 1.00 76.12 296 GLY A N 1
ATOM 2279 C CA . GLY A 1 296 ? -8.145 -13.317 -2.110 1.00 76.12 296 GLY A CA 1
ATOM 2280 C C . GLY A 1 296 ? -7.991 -14.077 -3.427 1.00 76.12 296 GLY A C 1
ATOM 2281 O O . GLY A 1 296 ? -7.416 -15.166 -3.433 1.00 76.12 296 GLY A O 1
ATOM 2282 N N . ASN A 1 297 ? -8.425 -13.507 -4.556 1.00 79.31 297 ASN A N 1
ATOM 2283 C CA . ASN A 1 297 ? -8.169 -14.100 -5.864 1.00 79.31 297 ASN A CA 1
ATOM 2284 C C . ASN A 1 297 ? -6.749 -13.772 -6.345 1.00 79.31 297 ASN A C 1
ATOM 2286 O O . ASN A 1 297 ? -6.527 -12.922 -7.210 1.00 79.31 297 ASN A O 1
ATOM 2290 N N . VAL A 1 298 ? -5.774 -14.474 -5.770 1.00 76.56 298 VAL A N 1
ATOM 2291 C CA . VAL A 1 298 ? -4.358 -14.317 -6.115 1.00 76.56 298 VAL A CA 1
ATOM 2292 C C . VAL A 1 298 ? -4.099 -14.657 -7.587 1.00 76.56 298 VAL A C 1
ATOM 2294 O O . VAL A 1 298 ? -3.256 -14.010 -8.199 1.00 76.56 298 VAL A O 1
ATOM 2297 N N . ALA A 1 299 ? -4.854 -15.588 -8.181 1.00 74.81 299 ALA A N 1
ATOM 2298 C CA . ALA A 1 299 ? -4.707 -15.960 -9.588 1.00 74.81 299 ALA A CA 1
ATOM 2299 C C . ALA A 1 299 ? -5.023 -14.782 -10.525 1.00 74.81 299 ALA A C 1
ATOM 2301 O O . ALA A 1 299 ? -4.224 -14.465 -11.399 1.00 74.81 299 ALA A O 1
ATOM 2302 N N . TYR A 1 300 ? -6.115 -14.044 -10.291 1.00 80.88 300 TYR A N 1
ATOM 2303 C CA . TYR A 1 300 ? -6.435 -12.856 -11.095 1.00 80.88 300 TYR A CA 1
ATOM 2304 C C . TYR A 1 300 ? -5.335 -11.785 -11.012 1.00 80.88 300 TYR A C 1
ATOM 2306 O O . TYR A 1 300 ? -4.913 -11.241 -12.033 1.00 80.88 300 TYR A O 1
ATOM 2314 N N . TRP A 1 301 ? -4.838 -11.483 -9.809 1.00 79.81 301 TRP A N 1
ATOM 2315 C CA . TRP A 1 301 ? -3.822 -10.438 -9.632 1.00 79.81 301 TRP A CA 1
ATOM 2316 C C . TRP A 1 301 ? -2.442 -10.854 -10.147 1.00 79.81 301 TRP A C 1
ATOM 2318 O O . TRP A 1 301 ? -1.736 -10.035 -10.739 1.00 79.81 301 TRP A O 1
ATOM 2328 N N . HIS A 1 302 ? -2.068 -12.117 -9.956 1.00 78.38 302 HIS A N 1
ATOM 2329 C CA . HIS A 1 302 ? -0.759 -12.622 -10.340 1.00 78.38 302 HIS A CA 1
ATOM 2330 C C . HIS A 1 302 ? -0.689 -12.977 -11.831 1.00 78.38 302 HIS A C 1
ATOM 2332 O O . HIS A 1 302 ? 0.213 -12.510 -12.524 1.00 78.38 302 HIS A O 1
ATOM 2338 N N . GLU A 1 303 ? -1.659 -13.731 -12.354 1.00 71.44 303 GLU A N 1
ATOM 2339 C CA . GLU A 1 303 ? -1.630 -14.237 -13.733 1.00 71.44 303 GLU A CA 1
ATOM 2340 C C . GLU A 1 303 ? -2.124 -13.198 -14.746 1.00 71.44 303 GLU A C 1
ATOM 2342 O O . GLU A 1 303 ? -1.503 -13.023 -15.791 1.00 71.44 303 GLU A O 1
ATOM 2347 N N . ALA A 1 304 ? -3.205 -12.462 -14.451 1.00 71.56 304 ALA A N 1
ATOM 2348 C CA . ALA A 1 304 ? -3.809 -11.543 -15.427 1.00 71.56 304 ALA A CA 1
ATOM 2349 C C . ALA A 1 304 ? -3.254 -10.107 -15.372 1.00 71.56 304 ALA A C 1
ATOM 2351 O O . ALA A 1 304 ? -3.465 -9.313 -16.300 1.00 71.56 304 ALA A O 1
ATOM 2352 N N . ARG A 1 305 ? -2.599 -9.731 -14.266 1.00 72.69 305 ARG A N 1
ATOM 2353 C CA . ARG A 1 305 ? -2.097 -8.365 -14.032 1.00 72.69 305 ARG A CA 1
ATOM 2354 C C . ARG A 1 305 ? -0.624 -8.300 -13.640 1.00 72.69 305 ARG A C 1
ATOM 2356 O O . ARG A 1 305 ? -0.129 -7.194 -13.434 1.00 72.69 305 ARG A O 1
ATOM 2363 N N . HIS A 1 306 ? 0.068 -9.441 -13.584 1.00 74.06 306 HIS A N 1
ATOM 2364 C CA . HIS A 1 306 ? 1.497 -9.537 -13.268 1.00 74.06 306 HIS A CA 1
ATOM 2365 C C . HIS A 1 306 ? 1.889 -8.804 -11.975 1.00 74.06 306 HIS A C 1
ATOM 2367 O O . HIS A 1 306 ? 2.988 -8.263 -11.864 1.00 74.06 306 HIS A O 1
ATOM 2373 N N . VAL A 1 307 ? 0.992 -8.766 -10.983 1.00 77.56 307 VAL A N 1
ATOM 2374 C CA . VAL A 1 307 ? 1.333 -8.255 -9.654 1.00 77.56 307 VAL A CA 1
ATOM 2375 C C . VAL A 1 307 ? 2.190 -9.302 -8.951 1.00 77.56 307 VAL A C 1
ATOM 2377 O O . VAL A 1 307 ? 1.860 -10.491 -8.940 1.00 77.56 307 VAL A O 1
ATOM 2380 N N . GLU A 1 308 ? 3.291 -8.868 -8.341 1.00 79.81 308 GLU A N 1
ATOM 2381 C CA . GLU A 1 308 ? 4.138 -9.766 -7.564 1.00 79.81 308 GLU A CA 1
ATOM 2382 C C . GLU A 1 308 ? 3.356 -10.412 -6.414 1.00 79.81 308 GLU A C 1
ATOM 2384 O O . GLU A 1 308 ? 2.663 -9.739 -5.645 1.00 79.81 308 GLU A O 1
ATOM 2389 N N . PHE A 1 309 ? 3.503 -11.730 -6.274 1.00 77.81 309 PHE A N 1
ATOM 2390 C CA . PHE A 1 309 ? 2.787 -12.527 -5.279 1.00 77.81 309 PHE A CA 1
ATOM 2391 C C . PHE A 1 309 ? 2.970 -11.990 -3.851 1.00 77.81 309 PHE A C 1
ATOM 2393 O O . PHE A 1 309 ? 2.002 -11.812 -3.111 1.00 77.81 309 PHE A O 1
ATOM 2400 N N . TRP A 1 310 ? 4.210 -11.675 -3.472 1.00 78.31 310 TRP A N 1
ATOM 2401 C CA . TRP A 1 310 ? 4.536 -11.178 -2.133 1.00 78.31 310 TRP A CA 1
ATOM 2402 C C . TRP A 1 310 ? 3.922 -9.816 -1.842 1.00 78.31 310 TRP A C 1
ATOM 2404 O O . TRP A 1 310 ? 3.468 -9.560 -0.725 1.00 78.31 310 TRP A O 1
ATOM 2414 N N . ASN A 1 311 ? 3.845 -8.962 -2.857 1.00 80.38 311 ASN A N 1
ATOM 2415 C CA . ASN A 1 311 ? 3.177 -7.684 -2.732 1.00 80.38 311 ASN A CA 1
ATOM 2416 C C . ASN A 1 311 ? 1.659 -7.861 -2.534 1.00 80.38 311 ASN A C 1
ATOM 2418 O O . ASN A 1 311 ? 1.073 -7.215 -1.666 1.00 80.38 311 ASN A O 1
ATOM 2422 N N . GLN A 1 312 ? 1.028 -8.798 -3.248 1.00 83.19 312 GLN A N 1
ATOM 2423 C CA . GLN A 1 312 ? -0.385 -9.120 -3.025 1.00 83.19 312 GLN A CA 1
ATOM 2424 C C . GLN A 1 312 ? -0.629 -9.685 -1.617 1.00 83.19 312 GLN A C 1
ATOM 2426 O O . GLN A 1 312 ? -1.562 -9.260 -0.933 1.00 83.19 312 GLN A O 1
ATOM 2431 N N . MET A 1 313 ? 0.244 -10.572 -1.134 1.00 82.38 313 MET A N 1
ATOM 2432 C CA . MET A 1 313 ? 0.160 -11.110 0.229 1.00 82.38 313 MET A CA 1
ATOM 2433 C C . MET A 1 313 ? 0.289 -10.006 1.290 1.00 82.38 313 MET A C 1
ATOM 2435 O O . MET A 1 313 ? -0.465 -9.978 2.266 1.00 82.38 313 MET A O 1
ATOM 2439 N N . LYS A 1 314 ? 1.189 -9.039 1.072 1.00 84.06 314 LYS A N 1
ATOM 2440 C CA . LYS A 1 314 ? 1.335 -7.854 1.929 1.00 84.06 314 LYS A CA 1
ATOM 2441 C C . LYS A 1 314 ? 0.053 -7.014 1.961 1.00 84.06 314 LYS A C 1
ATOM 2443 O O . LYS A 1 314 ? -0.382 -6.621 3.043 1.00 84.06 314 LYS A O 1
ATOM 2448 N N . LEU A 1 315 ? -0.576 -6.766 0.808 1.00 86.50 315 LEU A N 1
ATOM 2449 C CA . LEU A 1 315 ? -1.836 -6.012 0.715 1.00 86.50 315 LEU A CA 1
ATOM 2450 C C . LEU A 1 315 ? -2.996 -6.727 1.426 1.00 86.50 315 LEU A C 1
ATOM 2452 O O . LEU A 1 315 ? -3.779 -6.075 2.126 1.00 86.50 315 LEU A O 1
ATOM 2456 N N . ILE A 1 316 ? -3.087 -8.055 1.301 1.00 88.62 316 ILE A N 1
ATOM 2457 C CA . ILE A 1 316 ? -4.060 -8.873 2.043 1.00 88.62 316 ILE A CA 1
ATOM 2458 C C . ILE A 1 316 ? -3.820 -8.723 3.549 1.00 88.62 316 ILE A C 1
ATOM 2460 O O . ILE A 1 316 ? -4.749 -8.390 4.285 1.00 88.62 316 ILE A O 1
ATOM 2464 N N . GLY A 1 317 ? -2.573 -8.879 4.007 1.00 87.88 317 GLY A N 1
ATOM 2465 C CA . GLY A 1 317 ? -2.214 -8.735 5.421 1.00 87.88 317 GLY A CA 1
ATOM 2466 C C . GLY A 1 317 ? -2.570 -7.360 5.997 1.00 87.88 317 GLY A C 1
ATOM 2467 O O . GLY A 1 317 ? -3.151 -7.268 7.080 1.00 87.88 317 GLY A O 1
ATOM 2468 N N . GLN A 1 318 ? -2.313 -6.283 5.248 1.00 90.88 318 GLN A N 1
ATOM 2469 C CA . GLN A 1 318 ? -2.737 -4.934 5.638 1.00 90.88 318 GLN A CA 1
ATOM 2470 C C . GLN A 1 318 ? -4.265 -4.816 5.728 1.00 90.88 318 GLN A C 1
ATOM 2472 O O . GLN A 1 318 ? -4.777 -4.223 6.674 1.00 90.88 318 GLN A O 1
ATOM 2477 N N . SER A 1 319 ? -5.001 -5.417 4.792 1.00 91.06 319 SER A N 1
ATOM 2478 C CA . SER A 1 319 ? -6.472 -5.396 4.790 1.00 91.06 319 SER A CA 1
ATOM 2479 C C . SER A 1 319 ? -7.065 -6.127 5.997 1.00 91.06 319 SER A C 1
ATOM 2481 O O . SER A 1 319 ? -8.011 -5.634 6.611 1.00 91.06 319 SER A O 1
ATOM 2483 N N . VAL A 1 320 ? -6.458 -7.245 6.408 1.00 91.56 320 VAL A N 1
ATOM 2484 C CA . VAL A 1 320 ? -6.822 -7.959 7.644 1.00 91.56 320 VAL A CA 1
ATOM 2485 C C . VAL A 1 320 ? -6.568 -7.090 8.881 1.00 91.56 320 VAL A C 1
ATOM 2487 O O . VAL A 1 320 ? -7.410 -7.029 9.778 1.00 91.56 320 VAL A O 1
ATOM 2490 N N . GLY A 1 321 ? -5.449 -6.360 8.926 1.00 90.25 321 GLY A N 1
ATOM 2491 C CA . GLY A 1 321 ? -5.170 -5.422 10.018 1.00 90.25 321 GLY A CA 1
ATOM 2492 C C . GLY A 1 321 ? -6.164 -4.253 10.084 1.00 90.25 321 GLY A C 1
ATOM 2493 O O . GLY A 1 321 ? -6.623 -3.899 11.172 1.00 90.25 321 GLY A O 1
ATOM 2494 N N . ILE A 1 322 ? -6.559 -3.698 8.931 1.00 93.19 322 ILE A N 1
ATOM 2495 C CA . ILE A 1 322 ? -7.612 -2.668 8.837 1.00 93.19 322 ILE A CA 1
ATOM 2496 C C . ILE A 1 322 ? -8.939 -3.224 9.356 1.00 93.19 322 ILE A C 1
ATOM 2498 O O . ILE A 1 322 ? -9.591 -2.581 10.177 1.00 93.19 322 ILE A O 1
ATOM 2502 N N . PHE A 1 323 ? -9.316 -4.432 8.932 1.00 93.69 323 PHE A N 1
ATOM 2503 C CA . PHE A 1 323 ? -10.513 -5.108 9.426 1.00 93.69 323 PHE A CA 1
ATOM 2504 C C . PHE A 1 323 ? -10.493 -5.249 10.955 1.00 93.69 323 PHE A C 1
ATOM 2506 O O . PHE A 1 323 ? -11.469 -4.884 11.609 1.00 93.69 323 PHE A O 1
ATOM 2513 N N . GLY A 1 324 ? -9.365 -5.665 11.541 1.00 90.56 324 GLY A N 1
ATOM 2514 C CA . GLY A 1 324 ? -9.202 -5.727 12.996 1.00 90.56 324 GLY A CA 1
ATOM 2515 C C . GLY A 1 324 ? -9.461 -4.382 13.688 1.00 90.56 324 GLY A C 1
ATOM 2516 O O . GLY A 1 324 ? -10.188 -4.324 14.680 1.00 90.56 324 GLY A O 1
ATOM 2517 N N . ALA A 1 325 ? -8.940 -3.280 13.142 1.00 91.31 325 ALA A N 1
ATOM 2518 C CA . ALA A 1 325 ? -9.187 -1.941 13.682 1.00 91.31 325 ALA A CA 1
ATOM 2519 C C . ALA A 1 325 ? -10.660 -1.506 13.566 1.00 91.31 325 ALA A C 1
ATOM 2521 O O . ALA A 1 325 ? -11.204 -0.892 14.488 1.00 91.31 325 ALA A O 1
ATOM 2522 N N . VAL A 1 326 ? -11.318 -1.846 12.456 1.00 93.00 326 VAL A N 1
ATOM 2523 C CA . VAL A 1 326 ? -12.740 -1.552 12.227 1.00 93.00 326 VAL A CA 1
ATOM 2524 C C . VAL A 1 326 ? -13.628 -2.347 13.186 1.00 93.00 326 VAL A C 1
ATOM 2526 O O . VAL A 1 326 ? -14.543 -1.774 13.773 1.00 93.00 326 VAL A O 1
ATOM 2529 N N . VAL A 1 327 ? -13.330 -3.628 13.424 1.00 92.94 327 VAL A N 1
ATOM 2530 C CA . VAL A 1 327 ? -14.046 -4.458 14.411 1.00 92.94 327 VAL A CA 1
ATOM 2531 C C . VAL A 1 327 ? -13.923 -3.871 15.813 1.00 92.94 327 VAL A C 1
ATOM 2533 O O . VAL A 1 327 ? -14.910 -3.819 16.551 1.00 92.94 327 VAL A O 1
ATOM 2536 N N . ILE A 1 328 ? -12.740 -3.372 16.176 1.00 90.50 328 ILE A N 1
ATOM 2537 C CA . ILE A 1 328 ? -12.553 -2.685 17.456 1.00 90.50 328 ILE A CA 1
ATOM 2538 C C . ILE A 1 328 ? -13.463 -1.459 17.524 1.00 90.50 328 ILE A C 1
ATOM 2540 O O . ILE A 1 328 ? -14.223 -1.343 18.472 1.00 90.50 328 ILE A O 1
ATOM 2544 N N . LEU A 1 329 ? -13.493 -0.591 16.510 1.00 89.31 329 LEU A N 1
ATOM 2545 C CA . LEU A 1 329 ? -14.407 0.563 16.507 1.00 89.31 329 LEU A CA 1
ATOM 2546 C C . LEU A 1 329 ? -15.897 0.187 16.508 1.00 89.31 329 LEU A C 1
ATOM 2548 O O . LEU A 1 329 ? -16.712 0.938 17.040 1.00 89.31 329 LEU A O 1
ATOM 2552 N N . ALA A 1 330 ? -16.265 -0.944 15.910 1.00 89.62 330 ALA A N 1
ATOM 2553 C CA . ALA A 1 330 ? -17.645 -1.421 15.870 1.00 89.62 330 ALA A CA 1
ATOM 2554 C C . ALA A 1 330 ? -18.131 -1.936 17.240 1.00 89.62 330 ALA A C 1
ATOM 2556 O O . ALA A 1 330 ? -19.320 -1.824 17.567 1.00 89.62 330 ALA A O 1
ATOM 2557 N N . THR A 1 331 ? -17.210 -2.504 18.026 1.00 86.56 331 THR A N 1
ATOM 2558 C CA . THR A 1 331 ? -17.479 -3.143 19.325 1.00 86.56 331 THR A CA 1
ATOM 2559 C C . THR A 1 331 ? -17.208 -2.230 20.523 1.00 86.56 331 THR A C 1
ATOM 2561 O O . THR A 1 331 ? -17.834 -2.411 21.565 1.00 86.56 331 THR A O 1
ATOM 2564 N N . ASP A 1 332 ? -16.333 -1.235 20.376 1.00 73.19 332 ASP A N 1
ATOM 2565 C CA . ASP A 1 332 ? -15.957 -0.265 21.411 1.00 73.19 332 ASP A CA 1
ATOM 2566 C C . ASP A 1 332 ? -17.137 0.693 21.689 1.00 73.19 332 ASP A C 1
ATOM 2568 O O . ASP A 1 332 ? -17.512 1.510 20.843 1.00 73.19 332 ASP A O 1
ATOM 2572 N N . GLY A 1 333 ? -17.761 0.517 22.862 1.00 54.34 333 GLY A N 1
ATOM 2573 C CA . GLY A 1 333 ? -18.892 1.296 23.386 1.00 54.34 333 GLY A CA 1
ATOM 2574 C C . GLY A 1 333 ? -18.463 2.438 24.296 1.00 54.34 333 GLY A C 1
ATOM 2575 O O . GLY A 1 333 ? -17.494 2.266 25.071 1.00 54.34 333 GLY A O 1
#

Organism: Callipepla squamata (NCBI:txid9009)

pLDDT: mean 81.93, std 10.73, range [37.16, 95.75]

Nearest PDB structures (foldseek):
  1y96-assembly2_D  TM=8.510E-01  e=4.480E-02  Homo sapiens
  2vc8-assembly1_A  TM=7.247E-01  e=6.040E-02  Homo sapiens

Mean predicted aligned error: 15.58 Å

Solvent-accessible surface area (backbone atoms only — not comparable to full-atom values): 18028 Å² total; per-residue (Å²): 119,61,60,98,88,52,94,70,49,61,61,14,33,34,39,35,28,32,75,82,76,48,78,48,63,25,31,30,70,48,74,41,79,92,78,39,35,38,31,27,43,25,81,30,90,82,74,46,89,94,50,64,38,77,44,80,42,54,52,89,55,38,74,46,76,47,82,77,40,84,52,78,67,84,73,79,81,77,80,86,74,62,60,68,62,51,52,52,50,54,49,52,54,50,53,52,52,49,52,51,53,49,47,58,74,69,69,58,52,69,66,56,50,53,50,48,52,51,50,63,70,57,60,69,67,51,64,67,72,57,52,56,51,52,52,50,51,51,52,51,32,53,49,37,41,72,73,59,55,64,33,41,60,32,26,45,48,47,29,50,50,53,52,51,53,51,53,52,49,59,73,53,66,73,70,92,69,56,71,66,57,48,52,58,50,52,31,44,52,46,20,32,36,13,24,25,29,28,44,31,17,59,55,70,54,93,76,76,88,66,83,68,44,63,67,42,32,50,53,13,34,35,29,42,12,52,24,28,44,48,52,31,48,38,52,75,72,29,67,69,52,35,49,50,50,46,77,64,44,92,59,45,70,62,51,53,54,50,48,34,53,49,31,46,54,42,16,50,24,31,60,70,63,49,64,42,44,59,42,21,46,54,46,48,60,50,47,59,54,47,43,56,63,52,63,57,41,52,61,59,43,35,73,76,63,67,41,57,64,68,60,53,52,49,53,47,53,38,51,53,47,32,46,54,35,30,45,36,46,40,67,50,126